Protein AF-A0A4U0RC60-F1 (afdb_monomer)

Sequence (178 aa):
MSVPVTVHPLEEYPSLPPAAPPVVTVDGPEFFRHLARVLPAAGKDNTLPVLTMVSLTLSGRSLRMATSDRYRLTVADVPAQPRETDTEAAEPTEAVLVPARVPAQVAQAPGHVHRPDRDRHPRRGTVPAGHLEHRGRRDHHRHLRRRAHQSGQPPAHPAARRRDRQPRRPGEGRSTPT

InterPro domains:
  IPR001001 DNA polymerase III, beta sliding clamp [PTHR30478] (7-101)
  IPR022637 DNA polymerase III, beta sliding clamp, central [PF02767] (28-104)
  IPR046938 DNA clamp superfamily [SSF55979] (24-89)

Secondary structure (DSSP, 8-state):
-PPP-PPPPGGGSPPPPPPPPP-EEE-HHHHHHHHHHHGGGS---TTSGGGGEEEEEEETTEEEEEEE-SS-EEEEEEEEEE-GGGTT--SPPPPEEEETHHHHHHHH-TT------TT-------------------------------------------------PPPP------

Organism: NCBI:txid2571141

Foldseek 3Di:
DDDDDDDDDPVPDDDDDDDDDDFKDFDLVQVLVLLVVALVAQDPDVVCQQQQWWWWKDAQQKTKTWHHDPPDIDIDIGGMDGDPVCNPCNDMDPIDIDRSVVVVVCSVPSPPPPDPPPDDDPPPPPPPPDDDDDDDDDDDDDDDDDDDDDDDDDDDDDDDDDDDDDDDDDDDDDDDDD

Structure (mmCIF, N/CA/C/O backbone):
data_AF-A0A4U0RC60-F1
#
_entry.id   AF-A0A4U0RC60-F1
#
loop_
_atom_site.group_PDB
_atom_site.id
_atom_site.type_symbol
_atom_site.label_atom_id
_atom_site.label_alt_id
_atom_site.label_comp_id
_atom_site.label_asym_id
_atom_site.label_entity_id
_atom_site.label_seq_id
_atom_site.pdbx_PDB_ins_code
_atom_site.Cartn_x
_atom_site.Cartn_y
_atom_site.Cartn_z
_atom_site.occupancy
_atom_site.B_iso_or_equiv
_atom_site.auth_seq_id
_atom_site.auth_comp_id
_atom_site.auth_asym_id
_atom_site.auth_atom_id
_atom_site.pdbx_PDB_model_num
ATOM 1 N N . MET A 1 1 ? -1.777 -30.379 -30.811 1.00 69.62 1 MET A N 1
ATOM 2 C CA . MET A 1 1 ? -0.328 -30.136 -30.641 1.00 69.62 1 MET A CA 1
ATOM 3 C C . MET A 1 1 ? -0.032 -30.142 -29.150 1.00 69.62 1 MET A C 1
ATOM 5 O O . MET A 1 1 ? -0.736 -29.453 -28.426 1.00 69.62 1 MET A O 1
ATOM 9 N N . SER A 1 2 ? 0.913 -30.961 -28.687 1.00 87.06 2 SER A N 1
ATOM 10 C CA . SER A 1 2 ? 1.387 -30.954 -27.294 1.00 87.06 2 SER A CA 1
ATOM 11 C C . SER A 1 2 ? 2.643 -30.084 -27.220 1.00 87.06 2 SER A C 1
ATOM 13 O O . SER A 1 2 ? 3.513 -30.216 -28.080 1.00 87.06 2 SER A O 1
ATOM 15 N N . VAL A 1 3 ? 2.710 -29.177 -26.244 1.00 90.25 3 VAL A N 1
ATOM 16 C CA . VAL A 1 3 ? 3.909 -28.382 -25.943 1.00 90.25 3 VAL A CA 1
ATOM 17 C C . VAL A 1 3 ? 4.546 -28.993 -24.693 1.00 90.25 3 VAL A C 1
ATOM 19 O O . VAL A 1 3 ? 3.861 -29.069 -23.669 1.00 90.25 3 VAL A O 1
ATOM 22 N N . PRO A 1 4 ? 5.808 -29.456 -24.743 1.00 86.75 4 PRO A N 1
ATOM 23 C CA . PRO A 1 4 ? 6.472 -29.978 -23.556 1.00 86.75 4 PRO A CA 1
ATOM 24 C C . PRO A 1 4 ? 6.756 -28.838 -22.569 1.00 86.75 4 PRO A C 1
ATOM 26 O O . PRO A 1 4 ? 7.225 -27.773 -22.968 1.00 86.75 4 PRO A O 1
ATOM 29 N N . VAL A 1 5 ? 6.484 -29.066 -21.281 1.00 90.81 5 VAL A N 1
ATOM 30 C CA . VAL A 1 5 ? 6.856 -28.158 -20.187 1.00 90.81 5 VAL A CA 1
ATOM 31 C C . VAL A 1 5 ? 7.884 -28.848 -19.295 1.00 90.81 5 VAL A C 1
ATOM 33 O O . VAL A 1 5 ? 7.747 -30.034 -18.991 1.00 90.81 5 VAL A O 1
ATOM 36 N N . THR A 1 6 ? 8.909 -28.112 -18.876 1.00 91.19 6 THR A N 1
ATOM 37 C CA . THR A 1 6 ? 9.895 -28.595 -17.905 1.00 91.19 6 THR A CA 1
ATOM 38 C C . THR A 1 6 ? 9.362 -28.363 -16.497 1.00 91.19 6 THR A C 1
ATOM 40 O O . THR A 1 6 ? 8.932 -27.257 -16.172 1.00 91.19 6 THR A O 1
ATOM 43 N N . VAL A 1 7 ? 9.387 -29.403 -15.666 1.00 91.94 7 VAL A N 1
ATOM 44 C CA . VAL A 1 7 ? 9.010 -29.321 -14.251 1.00 91.94 7 VAL A CA 1
ATOM 45 C C . VAL A 1 7 ? 10.257 -29.171 -13.386 1.00 91.94 7 VAL A C 1
ATOM 47 O O . VAL A 1 7 ? 11.286 -29.782 -13.670 1.00 91.94 7 VAL A O 1
ATOM 50 N N . HIS A 1 8 ? 10.155 -28.366 -12.332 1.00 91.19 8 HIS A N 1
ATOM 51 C CA . HIS A 1 8 ? 11.164 -28.282 -11.278 1.00 91.19 8 HIS A CA 1
ATOM 52 C C . HIS A 1 8 ? 10.741 -29.140 -10.075 1.00 91.19 8 HIS A C 1
ATOM 54 O O . HIS A 1 8 ? 9.533 -29.306 -9.862 1.00 91.19 8 HIS A O 1
ATOM 60 N N . PRO A 1 9 ? 11.693 -29.686 -9.295 1.00 92.81 9 PRO A N 1
ATOM 61 C CA . PRO A 1 9 ? 11.386 -30.420 -8.069 1.00 92.81 9 PRO A CA 1
ATOM 62 C C . PRO A 1 9 ? 10.593 -29.562 -7.076 1.00 92.81 9 PRO A C 1
ATOM 64 O O . PRO A 1 9 ? 10.895 -28.385 -6.872 1.00 92.81 9 PRO A O 1
ATOM 67 N N . LEU A 1 10 ? 9.570 -30.143 -6.441 1.00 90.19 10 LEU A N 1
ATOM 68 C CA . LEU A 1 10 ? 8.727 -29.429 -5.473 1.00 90.19 10 LEU A CA 1
ATOM 69 C C . LEU A 1 10 ? 9.529 -29.010 -4.236 1.00 90.19 10 LEU A C 1
ATOM 71 O O . LEU A 1 10 ? 9.235 -27.994 -3.614 1.00 90.19 10 LEU A O 1
ATOM 75 N N . GLU A 1 11 ? 10.553 -29.783 -3.896 1.00 91.31 11 GLU A N 1
ATOM 76 C CA . GLU A 1 11 ? 11.421 -29.585 -2.741 1.00 91.31 11 GLU A CA 1
ATOM 77 C C . GLU A 1 11 ? 12.289 -28.322 -2.872 1.00 91.31 11 GLU A C 1
ATOM 79 O O . GLU A 1 11 ? 12.754 -27.796 -1.863 1.00 91.31 11 GLU A O 1
ATOM 84 N N . GLU A 1 12 ? 12.478 -27.811 -4.096 1.00 91.50 12 GLU A N 1
ATOM 85 C CA . GLU A 1 12 ? 13.156 -26.535 -4.364 1.00 91.50 12 GLU A CA 1
ATOM 86 C C . GLU A 1 12 ? 12.238 -25.325 -4.132 1.00 91.50 12 GLU A C 1
ATOM 88 O O . GLU A 1 12 ? 12.715 -24.193 -4.014 1.00 91.50 12 GLU A O 1
ATOM 93 N N . TYR A 1 13 ? 10.919 -25.537 -4.051 1.00 89.88 13 TYR A N 1
ATOM 94 C CA . TYR A 1 13 ? 9.980 -24.455 -3.801 1.00 89.88 13 TYR A CA 1
ATOM 95 C C . TYR A 1 13 ? 9.996 -24.069 -2.313 1.00 89.88 13 TYR A C 1
ATOM 97 O O . TYR A 1 13 ? 9.717 -24.909 -1.451 1.00 89.88 13 TYR A O 1
ATOM 105 N N . PRO A 1 14 ? 10.279 -22.800 -1.969 1.00 91.69 14 PRO A N 1
ATOM 106 C CA . PRO A 1 14 ? 10.349 -22.386 -0.577 1.00 91.69 14 PRO A CA 1
ATOM 107 C C . PRO A 1 14 ? 8.979 -22.502 0.095 1.00 91.69 14 PRO A C 1
ATOM 109 O O . PRO A 1 14 ? 7.946 -22.119 -0.463 1.00 91.69 14 PRO A O 1
ATOM 112 N N . SER A 1 15 ? 8.963 -22.989 1.335 1.00 89.38 15 SER A N 1
ATOM 113 C CA . SER A 1 15 ? 7.748 -23.002 2.145 1.00 89.38 15 SER A CA 1
ATOM 114 C C . SER A 1 15 ? 7.256 -21.576 2.388 1.00 89.38 15 SER A C 1
ATOM 116 O O . SER A 1 15 ? 8.036 -20.711 2.795 1.00 89.38 15 SER A O 1
ATOM 118 N N . LEU A 1 16 ? 5.958 -21.340 2.194 1.00 88.81 16 LEU A N 1
ATOM 119 C CA . LEU A 1 16 ? 5.355 -20.047 2.500 1.00 88.81 16 LEU A CA 1
ATOM 120 C C . LEU A 1 16 ? 5.479 -19.758 4.011 1.00 88.81 16 LEU A C 1
ATOM 122 O O . LEU A 1 16 ? 5.150 -20.637 4.816 1.00 88.81 16 LEU A O 1
ATOM 126 N N . PRO A 1 17 ? 5.917 -18.552 4.417 1.00 90.06 17 PRO A N 1
ATOM 127 C CA . PRO A 1 17 ? 5.901 -18.169 5.821 1.00 90.06 17 PRO A CA 1
ATOM 128 C C . PRO A 1 17 ? 4.467 -18.181 6.379 1.00 90.06 17 PRO A C 1
ATOM 130 O O . PRO A 1 17 ? 3.504 -17.979 5.630 1.00 90.06 17 PRO A O 1
ATOM 133 N N . PRO A 1 18 ? 4.298 -18.407 7.694 1.00 88.88 18 PRO A N 1
ATOM 134 C CA . PRO A 1 18 ? 2.986 -18.332 8.323 1.00 88.88 18 PRO A CA 1
ATOM 135 C C . PRO A 1 18 ? 2.397 -16.924 8.184 1.00 88.88 18 PRO A C 1
ATOM 137 O O . PRO A 1 18 ? 3.121 -15.927 8.177 1.00 88.88 18 PRO A O 1
ATOM 140 N N . ALA A 1 19 ? 1.068 -16.843 8.098 1.00 85.25 19 ALA A N 1
ATOM 141 C CA . ALA A 1 19 ? 0.377 -15.562 8.037 1.00 85.25 19 ALA A CA 1
ATOM 142 C C . ALA A 1 19 ? 0.612 -14.759 9.326 1.00 85.25 19 ALA A C 1
ATOM 144 O O . ALA A 1 19 ? 0.447 -15.277 10.433 1.00 85.25 19 ALA A O 1
ATOM 145 N N . ALA A 1 20 ? 0.972 -13.485 9.172 1.00 84.88 20 ALA A N 1
ATOM 146 C CA . ALA A 1 20 ? 1.063 -12.561 10.292 1.00 84.88 20 ALA A CA 1
ATOM 147 C C . ALA A 1 20 ? -0.339 -12.271 10.870 1.00 84.88 20 ALA A C 1
ATOM 149 O O . ALA A 1 20 ? -1.326 -12.278 10.124 1.00 84.88 20 ALA A O 1
ATOM 150 N N . PRO A 1 21 ? -0.456 -12.004 12.183 1.00 83.94 21 PRO A N 1
ATOM 151 C CA . PRO A 1 21 ? -1.723 -11.589 12.769 1.00 83.94 21 PRO A CA 1
ATOM 152 C C . PRO A 1 21 ? -2.193 -10.254 12.160 1.00 83.94 21 PRO A C 1
ATOM 154 O O . PRO A 1 21 ? -1.366 -9.391 11.859 1.00 83.94 21 PRO A O 1
ATOM 157 N N . PRO A 1 22 ? -3.513 -10.050 11.992 1.00 84.62 22 PRO A N 1
ATOM 158 C CA . PRO A 1 22 ? -4.035 -8.792 11.475 1.00 84.62 22 PRO A CA 1
ATOM 159 C C . PRO A 1 22 ? -3.784 -7.661 12.478 1.00 84.62 22 PRO A C 1
ATOM 161 O O . PRO A 1 22 ? -4.158 -7.772 13.648 1.00 84.62 22 PRO A O 1
ATOM 164 N N . VAL A 1 23 ? -3.172 -6.581 11.989 1.00 86.38 23 VAL A N 1
ATOM 165 C CA . VAL A 1 23 ? -2.893 -5.352 12.754 1.00 86.38 23 VAL A CA 1
ATOM 166 C C . VAL A 1 23 ? -4.096 -4.406 12.722 1.00 86.38 23 VAL A C 1
ATOM 168 O O . VAL A 1 23 ? -4.466 -3.807 13.727 1.00 86.38 23 VAL A O 1
ATOM 171 N N . VAL A 1 24 ? -4.752 -4.304 11.563 1.00 89.56 24 VAL A N 1
ATOM 172 C CA . VAL A 1 24 ? -5.829 -3.344 11.319 1.00 89.56 24 VAL A CA 1
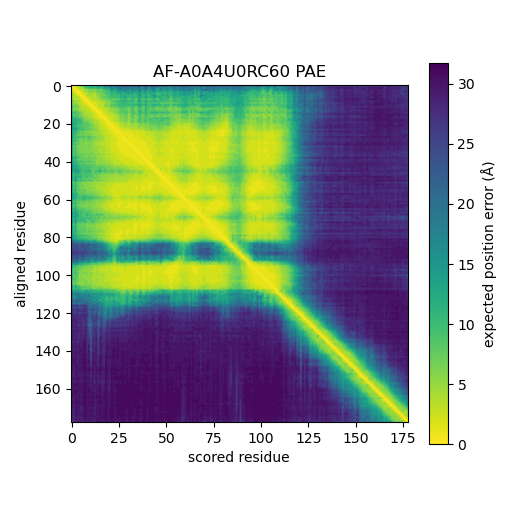ATOM 173 C C . VAL A 1 24 ? -6.891 -3.928 10.391 1.00 89.56 24 VAL A C 1
ATOM 175 O O . VAL A 1 24 ? -6.579 -4.694 9.480 1.00 89.56 24 VAL A O 1
ATOM 178 N N . THR A 1 25 ? -8.147 -3.549 10.620 1.00 91.62 25 THR A N 1
ATOM 179 C CA . THR A 1 25 ? -9.284 -3.839 9.738 1.00 91.62 25 THR A CA 1
ATOM 180 C C . THR A 1 25 ? -9.812 -2.537 9.140 1.00 91.62 25 THR A C 1
ATOM 182 O O . THR A 1 25 ? -9.970 -1.549 9.851 1.00 91.62 25 THR A O 1
ATOM 185 N N . VAL A 1 26 ? -10.089 -2.526 7.839 1.00 93.81 26 VAL A N 1
ATOM 186 C CA . VAL A 1 26 ? -10.636 -1.370 7.106 1.00 93.81 26 VAL A CA 1
ATOM 187 C C . VAL A 1 26 ? -11.818 -1.814 6.249 1.00 93.81 26 VAL A C 1
ATOM 189 O O . VAL A 1 26 ? -11.925 -2.996 5.911 1.00 93.81 26 VAL A O 1
ATOM 192 N N . ASP A 1 27 ? -12.692 -0.878 5.878 1.00 93.81 27 ASP A N 1
ATOM 193 C CA . ASP A 1 27 ? -13.709 -1.146 4.860 1.00 93.81 27 ASP A CA 1
ATOM 194 C C . ASP A 1 27 ? -13.038 -1.326 3.491 1.00 93.81 27 ASP A C 1
ATOM 196 O O . ASP A 1 27 ? -12.298 -0.459 3.024 1.00 93.81 27 ASP A O 1
ATOM 200 N N . GLY A 1 28 ? -13.267 -2.479 2.859 1.00 92.94 28 GLY A N 1
ATOM 201 C CA . GLY A 1 28 ? -12.620 -2.842 1.597 1.00 92.94 28 GLY A CA 1
ATOM 202 C C . GLY A 1 28 ? -12.938 -1.863 0.458 1.00 92.94 28 GLY A C 1
ATOM 203 O O . GLY A 1 28 ? -12.006 -1.297 -0.117 1.00 92.94 28 GLY A O 1
ATOM 204 N N . PRO A 1 29 ? -14.221 -1.643 0.110 1.00 92.81 29 PRO A N 1
ATOM 205 C CA . PRO A 1 29 ? -14.612 -0.697 -0.935 1.00 92.81 29 PRO A CA 1
ATOM 206 C C . PRO A 1 29 ? -14.057 0.717 -0.731 1.00 92.81 29 PRO A C 1
ATOM 208 O O . PRO A 1 29 ? -13.540 1.316 -1.678 1.00 92.81 29 PRO A O 1
ATOM 211 N N . GLU A 1 30 ? -14.123 1.250 0.489 1.00 94.44 30 GLU A N 1
ATOM 212 C CA . GLU A 1 30 ? -13.559 2.554 0.823 1.00 94.44 30 GLU A CA 1
ATOM 213 C C . GLU A 1 30 ? -12.038 2.560 0.654 1.00 94.44 30 GLU A C 1
ATOM 215 O O . GLU A 1 30 ? -11.508 3.404 -0.075 1.00 94.44 30 GLU A O 1
ATOM 220 N N . PHE A 1 31 ? -11.337 1.578 1.223 1.00 95.19 31 PHE A N 1
ATOM 221 C CA . PHE A 1 31 ? -9.890 1.434 1.083 1.00 95.19 31 PHE A CA 1
ATOM 222 C C . PHE A 1 31 ? -9.457 1.421 -0.385 1.00 95.19 31 PHE A C 1
ATOM 224 O O . PHE A 1 31 ? -8.618 2.228 -0.785 1.00 95.19 31 PHE A O 1
ATOM 231 N N . PHE A 1 32 ? -10.069 0.576 -1.219 1.00 95.06 32 PHE A N 1
ATOM 232 C CA . PHE A 1 32 ? -9.711 0.474 -2.634 1.00 95.06 32 PHE A CA 1
ATOM 233 C C . PHE A 1 32 ? -10.030 1.750 -3.420 1.00 95.06 32 PHE A C 1
ATOM 235 O O . PHE A 1 32 ? -9.252 2.139 -4.295 1.00 95.06 32 PHE A O 1
ATOM 242 N N . ARG A 1 33 ? -11.118 2.454 -3.086 1.00 95.25 33 ARG A N 1
ATOM 243 C CA . ARG A 1 33 ? -11.454 3.752 -3.690 1.00 95.25 33 ARG A CA 1
ATOM 244 C C . ARG A 1 33 ? -10.383 4.805 -3.405 1.00 95.25 33 ARG A C 1
ATOM 246 O O . ARG A 1 33 ? -10.014 5.555 -4.308 1.00 95.25 33 ARG A O 1
ATOM 253 N N . HIS A 1 34 ? -9.900 4.886 -2.167 1.00 97.25 34 HIS A N 1
ATOM 254 C CA . HIS A 1 34 ? -8.835 5.820 -1.797 1.00 97.25 34 HIS A CA 1
ATOM 255 C C . HIS A 1 34 ? -7.488 5.391 -2.386 1.00 97.25 34 HIS A C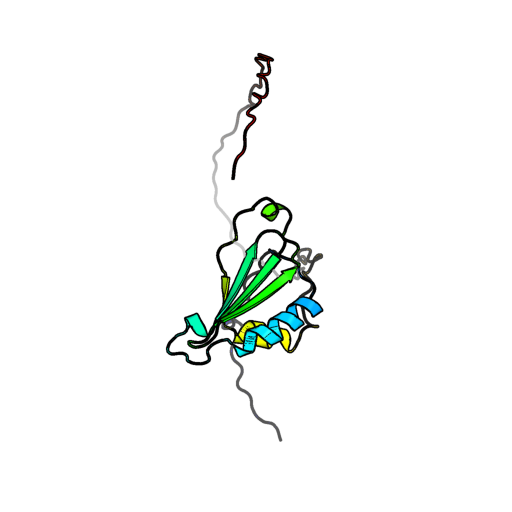 1
ATOM 257 O O . HIS A 1 34 ? -6.790 6.215 -2.977 1.00 97.25 34 HIS A O 1
ATOM 263 N N . LEU A 1 35 ? -7.170 4.098 -2.338 1.00 96.06 35 LEU A N 1
ATOM 264 C CA . LEU A 1 35 ? -5.954 3.536 -2.915 1.00 96.06 35 LEU A CA 1
ATOM 265 C C . LEU A 1 35 ? -5.839 3.832 -4.421 1.00 96.06 35 LEU A C 1
ATOM 267 O O . LEU A 1 35 ? -4.779 4.255 -4.879 1.00 96.06 35 LEU A O 1
ATOM 271 N N . ALA A 1 36 ? -6.929 3.707 -5.185 1.00 95.62 36 ALA A N 1
ATOM 272 C CA . ALA A 1 36 ? -6.954 4.020 -6.617 1.00 95.62 36 ALA A CA 1
ATOM 273 C C . ALA A 1 36 ? -6.619 5.491 -6.934 1.00 95.62 36 ALA A C 1
ATOM 275 O O . ALA A 1 36 ? -6.104 5.787 -8.011 1.00 95.62 36 ALA A O 1
ATOM 276 N N . ARG A 1 37 ? -6.887 6.415 -6.002 1.00 95.44 37 ARG A N 1
ATOM 277 C CA . ARG A 1 37 ? -6.542 7.842 -6.139 1.00 95.44 37 ARG A CA 1
ATOM 278 C C . ARG A 1 37 ? -5.089 8.127 -5.775 1.00 95.44 37 ARG A C 1
ATOM 280 O O . ARG A 1 37 ? -4.491 9.025 -6.355 1.00 95.44 37 ARG A O 1
ATOM 287 N N . VAL A 1 38 ? -4.542 7.374 -4.824 1.00 97.00 38 VAL A N 1
ATOM 288 C CA . VAL A 1 38 ? -3.178 7.546 -4.310 1.00 97.00 38 VAL A CA 1
ATOM 289 C C . VAL A 1 38 ? -2.151 6.939 -5.271 1.00 97.00 38 VAL A C 1
ATOM 291 O O . VAL A 1 38 ? -1.222 7.621 -5.691 1.00 97.00 38 VAL A O 1
ATOM 294 N N . LEU A 1 39 ? -2.356 5.692 -5.710 1.00 96.31 39 LEU A N 1
ATOM 295 C CA . LEU A 1 39 ? -1.390 4.928 -6.514 1.00 96.31 39 LEU A CA 1
ATOM 296 C C . LEU A 1 39 ? -0.793 5.655 -7.739 1.00 96.31 39 LEU A C 1
ATOM 298 O O . LEU A 1 39 ? 0.402 5.482 -7.977 1.00 96.31 39 LEU A O 1
ATOM 302 N N . PRO A 1 40 ? -1.536 6.468 -8.522 1.00 95.38 40 PRO A N 1
ATOM 303 C CA . PRO A 1 40 ? -0.972 7.163 -9.681 1.00 95.38 40 PRO A CA 1
ATOM 304 C C . PRO A 1 40 ? 0.159 8.147 -9.355 1.00 95.38 40 PRO A C 1
ATOM 306 O O . PRO A 1 40 ? 0.919 8.499 -10.259 1.00 95.38 40 PRO A O 1
ATOM 309 N N . ALA A 1 41 ? 0.258 8.619 -8.109 1.00 96.06 41 ALA A N 1
ATOM 310 C CA . ALA A 1 41 ? 1.320 9.515 -7.661 1.00 96.06 41 ALA A CA 1
ATOM 311 C C . ALA A 1 41 ? 2.582 8.779 -7.189 1.00 96.06 41 ALA A C 1
ATOM 313 O O . ALA A 1 41 ? 3.564 9.442 -6.886 1.00 96.06 41 ALA A O 1
ATOM 314 N N . ALA A 1 42 ? 2.594 7.443 -7.138 1.00 96.19 42 ALA A N 1
ATOM 315 C CA . ALA A 1 42 ? 3.822 6.700 -6.882 1.00 96.19 42 ALA A CA 1
ATOM 316 C C . ALA A 1 42 ? 4.799 6.851 -8.060 1.00 96.19 42 ALA A C 1
ATOM 318 O O . ALA A 1 42 ? 4.429 6.695 -9.231 1.00 96.19 42 ALA A O 1
ATOM 319 N N . GLY A 1 43 ? 6.063 7.129 -7.748 1.00 94.56 43 GLY A N 1
ATOM 320 C CA . GLY A 1 43 ? 7.146 7.158 -8.718 1.00 94.56 43 GLY A CA 1
ATOM 321 C C . GLY A 1 43 ? 7.303 5.820 -9.448 1.00 94.56 43 GLY A C 1
ATOM 322 O O . GLY A 1 43 ? 7.073 4.746 -8.896 1.00 94.56 43 GLY A O 1
ATOM 323 N N . LYS A 1 44 ? 7.715 5.889 -10.717 1.00 91.94 44 LYS A N 1
ATOM 324 C CA . LYS A 1 44 ? 8.005 4.716 -11.569 1.00 91.94 44 LYS A CA 1
ATOM 325 C C . LYS A 1 44 ? 9.496 4.551 -11.867 1.00 91.94 44 LYS A C 1
ATOM 327 O O . LYS A 1 44 ? 9.895 3.607 -12.541 1.00 91.94 44 LYS A O 1
ATOM 332 N N . ASP A 1 45 ? 10.294 5.511 -11.415 1.00 91.88 45 ASP A N 1
ATOM 333 C CA . ASP A 1 45 ? 11.732 5.551 -11.615 1.00 91.88 45 ASP A CA 1
ATOM 334 C C . ASP A 1 45 ? 12.429 4.716 -10.536 1.00 91.88 45 ASP A C 1
ATOM 336 O O . ASP A 1 45 ? 12.463 5.083 -9.360 1.00 91.88 45 ASP A O 1
ATOM 340 N N . ASN A 1 46 ? 13.003 3.589 -10.952 1.00 87.50 46 ASN A N 1
ATOM 341 C CA . ASN A 1 46 ? 13.702 2.673 -10.056 1.00 87.50 46 ASN A CA 1
ATOM 342 C C . ASN A 1 46 ? 15.060 3.213 -9.573 1.00 87.50 46 ASN A C 1
ATOM 344 O O . ASN A 1 46 ? 15.676 2.582 -8.717 1.00 87.50 46 ASN A O 1
ATOM 348 N N . THR A 1 47 ? 15.535 4.362 -10.072 1.00 94.19 47 THR A N 1
ATOM 349 C CA . THR A 1 47 ? 16.728 5.032 -9.523 1.00 94.19 47 THR A CA 1
ATOM 350 C C . THR A 1 47 ? 16.463 5.661 -8.154 1.00 94.19 47 THR A C 1
ATOM 352 O O . THR A 1 47 ? 17.401 5.877 -7.390 1.00 94.19 47 THR A O 1
ATOM 355 N N . LEU A 1 48 ? 15.188 5.882 -7.801 1.00 93.81 48 LEU A N 1
ATOM 356 C CA . LEU A 1 48 ? 14.748 6.346 -6.485 1.00 93.81 48 LEU A CA 1
ATOM 357 C C . LEU A 1 48 ? 13.729 5.359 -5.885 1.00 93.81 48 LEU A C 1
ATOM 359 O O . LEU A 1 48 ? 12.539 5.677 -5.810 1.00 93.81 48 LEU A O 1
ATOM 363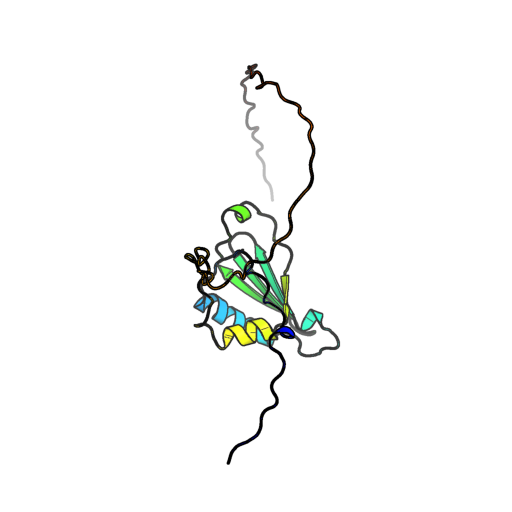 N N . PRO A 1 49 ? 14.166 4.170 -5.414 1.00 91.12 49 PRO A N 1
ATOM 364 C CA . PRO A 1 49 ? 13.264 3.092 -5.000 1.00 91.12 49 PRO A CA 1
ATOM 365 C C . PRO A 1 49 ? 12.248 3.497 -3.932 1.00 91.12 49 PRO A C 1
ATOM 367 O O . PRO A 1 49 ? 11.111 3.034 -3.964 1.00 91.12 49 PRO A O 1
ATOM 370 N N . VAL A 1 50 ? 12.618 4.404 -3.022 1.00 94.06 50 VAL A N 1
ATOM 371 C CA . VAL A 1 50 ? 11.711 4.900 -1.975 1.00 94.06 50 VAL A CA 1
ATOM 372 C C . VAL A 1 50 ? 10.460 5.573 -2.551 1.00 94.06 50 VAL A C 1
ATOM 374 O O . VAL A 1 50 ? 9.378 5.425 -1.992 1.00 94.06 50 VAL A O 1
ATOM 377 N N . LEU A 1 51 ? 10.570 6.239 -3.707 1.00 95.25 51 LEU A N 1
ATOM 378 C CA . LEU A 1 51 ? 9.442 6.905 -4.367 1.00 95.25 51 LEU A CA 1
ATOM 379 C C . LEU A 1 51 ? 8.517 5.920 -5.092 1.00 95.25 51 LEU A C 1
ATOM 381 O O . LEU A 1 51 ? 7.412 6.285 -5.473 1.00 95.25 51 LEU A O 1
ATOM 385 N N . THR A 1 52 ? 8.936 4.665 -5.264 1.00 96.50 52 THR A N 1
ATOM 386 C CA . THR A 1 52 ? 8.103 3.597 -5.847 1.00 96.50 52 THR A CA 1
ATOM 387 C C . THR A 1 52 ? 7.223 2.892 -4.806 1.00 96.50 52 THR A C 1
ATOM 389 O O . THR A 1 52 ? 6.490 1.949 -5.126 1.00 96.50 52 THR A O 1
ATOM 392 N N . MET A 1 53 ? 7.289 3.338 -3.548 1.00 97.12 53 MET A N 1
ATOM 393 C CA . MET A 1 53 ? 6.566 2.765 -2.416 1.00 97.12 53 MET A CA 1
ATOM 394 C C . MET A 1 53 ? 5.284 3.551 -2.106 1.00 97.12 53 MET A C 1
ATOM 396 O O . MET A 1 53 ? 5.182 4.753 -2.346 1.00 97.12 53 MET A O 1
ATOM 400 N N . VAL A 1 54 ? 4.316 2.860 -1.512 1.00 97.44 54 VAL A N 1
ATOM 401 C CA . VAL A 1 54 ? 3.184 3.432 -0.781 1.00 97.44 54 VAL A CA 1
ATOM 402 C C . VAL A 1 54 ? 3.540 3.387 0.700 1.00 97.44 54 VAL A C 1
ATOM 404 O O . VAL A 1 54 ? 3.862 2.321 1.225 1.00 97.44 54 VAL A O 1
ATOM 407 N N . SER A 1 55 ? 3.478 4.534 1.363 1.00 96.75 55 SER A N 1
ATOM 408 C CA . SER A 1 55 ? 3.585 4.635 2.814 1.00 96.75 55 SER A CA 1
ATOM 409 C C . SER A 1 55 ? 2.226 4.377 3.451 1.00 96.75 55 SER A C 1
ATOM 411 O O . SER A 1 55 ? 1.242 5.022 3.082 1.00 96.75 55 SER A O 1
ATOM 413 N N . LEU A 1 56 ? 2.179 3.431 4.385 1.00 95.75 56 LEU A N 1
ATOM 414 C CA . LEU A 1 56 ? 1.021 3.105 5.206 1.00 95.75 56 LEU A CA 1
ATOM 415 C C . LEU A 1 56 ? 1.329 3.468 6.658 1.00 95.75 56 LEU A C 1
ATOM 417 O O . LEU A 1 56 ? 2.259 2.925 7.253 1.00 95.75 56 LEU A O 1
ATOM 421 N N . THR A 1 57 ? 0.539 4.365 7.237 1.00 94.25 57 THR A N 1
ATOM 422 C CA . THR A 1 57 ? 0.708 4.819 8.622 1.00 94.25 57 THR A CA 1
ATOM 423 C C . THR A 1 57 ? -0.607 4.672 9.365 1.00 94.25 57 THR A C 1
ATOM 425 O O . THR A 1 57 ? -1.624 5.221 8.944 1.00 94.25 57 THR A O 1
ATOM 428 N N . LEU A 1 58 ? -0.595 3.934 10.472 1.00 91.69 58 LEU A N 1
ATOM 429 C CA . LEU A 1 58 ? -1.744 3.812 11.362 1.00 91.69 58 LEU A CA 1
ATOM 430 C C . LEU A 1 58 ? -1.648 4.879 12.458 1.00 91.69 58 LEU A C 1
ATOM 432 O O . LEU A 1 58 ? -0.599 5.065 13.073 1.00 91.69 58 LEU A O 1
ATOM 436 N N . SER A 1 59 ? -2.732 5.609 12.692 1.00 89.44 59 SER A N 1
ATOM 437 C CA . SER A 1 59 ? -2.820 6.614 13.756 1.00 89.44 59 SER A CA 1
ATOM 438 C C . SER A 1 59 ? -4.188 6.521 14.416 1.00 89.44 59 SER A C 1
ATOM 440 O O . SER A 1 59 ? -5.192 6.975 13.858 1.00 89.44 59 SER A O 1
ATOM 442 N N . GLY A 1 60 ? -4.244 5.880 15.586 1.00 88.12 60 GLY A N 1
ATOM 443 C CA . GLY A 1 60 ? -5.504 5.556 16.251 1.00 88.12 60 GLY A CA 1
ATOM 444 C C . GLY A 1 60 ? -6.455 4.822 15.302 1.00 88.12 60 GLY A C 1
ATOM 445 O O . GLY A 1 60 ? -6.158 3.731 14.837 1.00 88.12 60 GLY A O 1
ATOM 446 N N . ARG A 1 61 ? -7.595 5.440 14.967 1.00 90.75 61 ARG A N 1
ATOM 447 C CA . ARG A 1 61 ? -8.643 4.864 14.097 1.00 90.75 61 ARG A CA 1
ATOM 448 C C . ARG A 1 61 ? -8.572 5.302 12.629 1.00 90.75 61 ARG A C 1
ATOM 450 O O . ARG A 1 61 ? -9.577 5.234 11.923 1.00 90.75 61 ARG A O 1
ATOM 457 N N . SER A 1 62 ? -7.419 5.781 12.169 1.00 92.75 62 SER A N 1
ATOM 458 C CA . SER A 1 62 ? -7.209 6.195 10.778 1.00 92.75 62 SER A CA 1
ATOM 459 C C . SER A 1 62 ? -6.001 5.490 10.179 1.00 92.75 62 SER A C 1
ATOM 461 O O . SER A 1 62 ? -4.925 5.483 10.779 1.00 92.75 62 SER A O 1
ATOM 463 N N . LEU A 1 63 ? -6.170 4.926 8.985 1.00 95.12 63 LEU A N 1
ATOM 464 C CA . LEU A 1 63 ? -5.076 4.447 8.151 1.00 95.12 63 LEU A CA 1
ATOM 465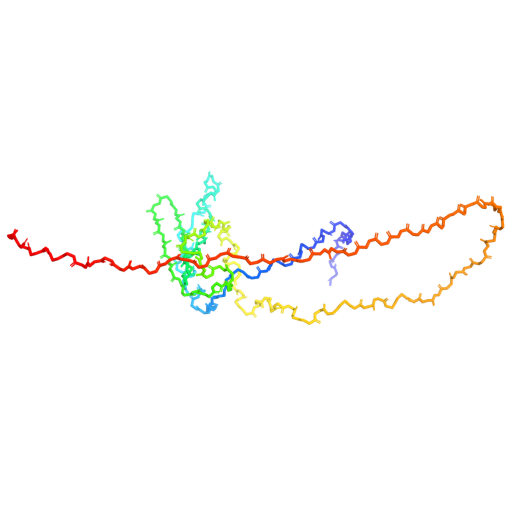 C C . LEU A 1 63 ? -4.784 5.493 7.077 1.00 95.12 63 LEU A C 1
ATOM 467 O O . LEU A 1 63 ? -5.611 5.754 6.202 1.00 95.12 63 LEU A O 1
ATOM 471 N N . ARG A 1 64 ? -3.581 6.056 7.123 1.00 96.31 64 ARG A N 1
ATOM 472 C CA . ARG A 1 64 ? -3.069 6.983 6.122 1.00 96.31 64 ARG A CA 1
ATOM 473 C C . ARG A 1 64 ? -2.289 6.239 5.055 1.00 96.31 64 ARG A C 1
ATOM 475 O O . ARG A 1 64 ? -1.397 5.452 5.359 1.00 96.31 64 ARG A O 1
ATOM 482 N N . MET A 1 65 ? -2.588 6.554 3.805 1.00 97.81 65 MET A N 1
ATOM 483 C CA . MET A 1 65 ? -1.833 6.158 2.627 1.00 97.81 65 MET A CA 1
ATOM 484 C C . MET A 1 65 ? -1.188 7.398 2.026 1.00 97.81 65 MET A C 1
ATOM 486 O O . MET A 1 65 ? -1.879 8.379 1.751 1.00 97.81 65 MET A O 1
ATOM 490 N N . ALA A 1 66 ? 0.115 7.351 1.788 1.00 97.19 66 ALA A N 1
ATOM 491 C CA . ALA A 1 66 ? 0.825 8.418 1.104 1.00 97.19 66 ALA A CA 1
ATOM 492 C C . ALA A 1 66 ? 1.726 7.859 0.005 1.00 97.19 66 ALA A C 1
ATOM 494 O O . ALA A 1 66 ? 2.416 6.858 0.185 1.00 97.19 66 ALA A O 1
ATOM 495 N N . THR A 1 67 ? 1.738 8.538 -1.132 1.00 97.62 67 THR A N 1
ATOM 496 C CA . THR A 1 67 ? 2.663 8.277 -2.237 1.00 97.62 67 THR A CA 1
ATOM 497 C C . THR A 1 67 ? 3.162 9.591 -2.777 1.00 97.62 67 THR A C 1
ATOM 499 O O . THR A 1 67 ? 2.392 10.551 -2.888 1.00 97.62 67 THR A O 1
ATOM 502 N N . SER A 1 68 ? 4.412 9.611 -3.200 1.00 95.69 68 SER A N 1
ATOM 503 C CA . SER A 1 68 ? 4.962 10.746 -3.911 1.00 95.69 68 SER A CA 1
ATOM 504 C C . SER A 1 68 ? 5.765 10.292 -5.109 1.00 95.69 68 SER A C 1
ATOM 506 O O . SER A 1 68 ? 6.376 9.223 -5.126 1.00 95.69 68 SER A O 1
ATOM 508 N N . ASP A 1 69 ? 5.813 11.177 -6.083 1.00 92.31 69 ASP A N 1
ATOM 509 C CA . ASP A 1 69 ? 6.881 11.218 -7.054 1.00 92.31 69 ASP A CA 1
ATOM 510 C C . ASP A 1 69 ? 7.779 12.410 -6.669 1.00 92.31 69 ASP A C 1
ATOM 512 O O . ASP A 1 69 ? 7.791 12.851 -5.518 1.00 92.31 69 ASP A O 1
ATOM 516 N N . ARG A 1 70 ? 8.594 12.928 -7.582 1.00 91.62 70 ARG A N 1
ATOM 517 C CA . ARG A 1 70 ? 9.456 14.086 -7.281 1.00 91.62 70 ARG A CA 1
ATOM 518 C C . ARG A 1 70 ? 8.713 15.424 -7.348 1.00 91.62 70 ARG A C 1
ATOM 520 O O . ARG A 1 70 ? 9.296 16.453 -7.026 1.00 91.62 70 ARG A O 1
ATOM 527 N N . TYR A 1 71 ? 7.468 15.418 -7.809 1.00 93.62 71 TYR A N 1
ATOM 528 C CA . TYR A 1 71 ? 6.729 16.601 -8.245 1.00 93.62 71 TYR A CA 1
ATOM 529 C C . TYR A 1 71 ? 5.420 16.793 -7.485 1.00 93.62 71 TYR A C 1
ATOM 531 O O . TYR A 1 71 ? 4.938 17.917 -7.361 1.00 93.62 71 TYR A O 1
ATOM 539 N N . ARG A 1 72 ? 4.835 15.713 -6.969 1.00 93.81 72 ARG A N 1
ATOM 540 C CA . ARG A 1 72 ? 3.588 15.734 -6.212 1.00 93.81 72 ARG A CA 1
ATOM 541 C C . ARG A 1 72 ? 3.591 14.695 -5.101 1.00 93.81 72 ARG A C 1
ATOM 543 O O . ARG A 1 72 ? 4.178 13.621 -5.209 1.00 93.81 72 ARG A O 1
ATOM 550 N N . LEU A 1 73 ? 2.848 15.024 -4.053 1.00 95.75 73 LEU A N 1
ATOM 551 C CA . LEU A 1 73 ? 2.510 14.151 -2.940 1.00 95.75 73 LEU A CA 1
ATOM 552 C C . LEU A 1 73 ? 0.993 13.973 -2.937 1.00 95.75 73 LEU A C 1
ATOM 554 O O . LEU A 1 73 ? 0.252 14.952 -2.996 1.00 95.75 73 LEU A O 1
ATOM 558 N N . THR A 1 74 ? 0.531 12.730 -2.871 1.00 98.25 74 THR A N 1
ATOM 559 C CA . THR A 1 74 ? -0.885 12.406 -2.679 1.00 98.25 74 THR A CA 1
ATOM 560 C C . THR A 1 74 ? -1.045 11.655 -1.372 1.00 98.25 74 THR A C 1
ATOM 562 O O . THR A 1 74 ? -0.319 10.696 -1.112 1.00 98.25 74 THR A O 1
ATOM 565 N N . VAL A 1 75 ? -2.001 12.101 -0.562 1.00 97.69 75 VAL A N 1
ATOM 566 C CA . VAL A 1 75 ? -2.321 11.518 0.739 1.00 97.69 75 VAL A CA 1
ATOM 567 C C . VAL A 1 75 ? -3.814 11.227 0.785 1.00 97.69 75 VAL A C 1
ATOM 569 O O . VAL A 1 75 ? -4.623 12.039 0.333 1.00 97.69 75 VAL A O 1
ATOM 572 N N . ALA A 1 76 ? -4.178 10.072 1.325 1.00 97.44 76 ALA A N 1
ATOM 573 C CA . ALA A 1 76 ? -5.553 9.736 1.647 1.00 97.44 76 ALA A CA 1
ATOM 574 C C . ALA A 1 76 ? -5.619 9.056 3.012 1.00 97.44 76 ALA A C 1
ATOM 576 O O . ALA A 1 76 ? -4.779 8.221 3.335 1.00 97.44 76 ALA A O 1
ATOM 577 N N . ASP A 1 77 ? -6.647 9.390 3.776 1.00 96.75 77 ASP A N 1
ATOM 578 C CA . ASP A 1 77 ? -6.963 8.762 5.052 1.00 96.75 77 ASP A CA 1
ATOM 579 C C . ASP A 1 77 ? -8.228 7.912 4.887 1.00 96.75 77 ASP A C 1
ATOM 581 O O . ASP A 1 77 ? -9.155 8.314 4.177 1.00 96.75 77 ASP A O 1
ATOM 585 N N . VAL A 1 78 ? -8.259 6.739 5.523 1.00 96.69 78 VAL A N 1
ATOM 586 C CA . VAL A 1 78 ? -9.451 5.883 5.605 1.00 96.69 78 VAL A CA 1
ATOM 587 C C . VAL A 1 78 ? -9.724 5.461 7.048 1.00 96.69 78 VAL A C 1
ATOM 589 O O . VAL A 1 78 ? -8.773 5.218 7.801 1.00 96.69 78 VAL A O 1
ATOM 592 N N . PRO A 1 79 ? -11.002 5.334 7.450 1.00 95.12 79 PRO A N 1
ATOM 593 C CA . PRO A 1 79 ? -11.354 4.790 8.751 1.00 95.12 79 PRO A CA 1
ATOM 594 C C . PRO A 1 79 ? -10.784 3.383 8.938 1.00 95.12 79 PRO A C 1
ATOM 596 O O . PRO A 1 79 ? -10.843 2.533 8.047 1.00 95.12 79 PRO A O 1
ATOM 599 N N . ALA A 1 80 ? -10.247 3.140 10.125 1.00 93.19 80 ALA A N 1
ATOM 600 C CA . ALA A 1 80 ? -9.561 1.913 10.470 1.00 93.19 80 ALA A CA 1
ATOM 601 C C . ALA A 1 80 ? -9.938 1.444 11.878 1.00 93.19 80 ALA A C 1
ATOM 603 O O . ALA A 1 80 ? -10.168 2.239 12.790 1.00 93.19 80 ALA A O 1
ATOM 604 N N . GLN A 1 81 ? -9.988 0.129 12.056 1.00 91.06 81 GLN A N 1
ATOM 605 C CA . GLN A 1 81 ? -10.223 -0.555 13.322 1.00 91.06 81 GLN A CA 1
ATOM 606 C C . GLN A 1 81 ? -8.945 -1.323 13.690 1.00 91.06 81 GLN A C 1
ATOM 608 O O . GLN A 1 81 ? -8.735 -2.431 13.181 1.00 91.06 81 GLN A O 1
ATOM 613 N N . PRO A 1 82 ? -8.052 -0.733 14.506 1.00 86.75 82 PRO A N 1
ATOM 614 C CA . PRO A 1 82 ? -6.881 -1.428 15.030 1.00 86.75 82 PRO A CA 1
ATOM 615 C C . PRO A 1 82 ? -7.283 -2.628 15.880 1.00 86.75 82 PRO A C 1
ATOM 617 O O . PRO A 1 82 ? -8.382 -2.676 16.439 1.00 86.75 82 PRO A O 1
ATOM 620 N N . ARG A 1 83 ? -6.371 -3.587 16.024 1.00 81.69 83 ARG A N 1
ATOM 621 C CA . ARG A 1 83 ? -6.514 -4.656 17.012 1.00 81.69 83 ARG A CA 1
ATOM 622 C C . ARG A 1 83 ? -6.547 -4.055 18.426 1.00 81.69 83 ARG A C 1
ATOM 624 O O . ARG A 1 83 ? -5.846 -3.091 18.695 1.00 81.69 83 ARG A O 1
ATOM 631 N N . GLU A 1 84 ? -7.330 -4.642 19.335 1.00 66.25 84 GLU A N 1
ATOM 632 C CA . GLU A 1 84 ? -7.616 -4.093 20.679 1.00 66.25 84 GLU A CA 1
ATOM 633 C C . GLU A 1 84 ? -6.369 -3.693 21.494 1.00 66.25 84 GLU A C 1
ATOM 635 O O . GLU A 1 84 ? -6.421 -2.743 22.273 1.00 66.25 84 GLU A O 1
ATOM 640 N N . THR A 1 85 ? -5.234 -4.361 21.271 1.00 62.78 85 THR A N 1
ATOM 641 C CA . THR A 1 85 ? -3.942 -4.068 21.914 1.00 62.78 85 THR A CA 1
ATOM 642 C C . THR A 1 85 ? -3.245 -2.804 21.397 1.00 62.78 85 THR A C 1
ATOM 644 O O . THR A 1 85 ? -2.372 -2.291 22.085 1.00 62.78 85 THR A O 1
ATOM 647 N N . ASP A 1 86 ? -3.640 -2.287 20.232 1.00 60.72 86 ASP A N 1
ATOM 648 C CA . ASP A 1 86 ? -3.067 -1.092 19.591 1.00 60.72 86 ASP A CA 1
ATOM 649 C C . ASP A 1 86 ? -3.944 0.157 19.779 1.00 60.72 86 ASP A C 1
ATOM 651 O O . ASP A 1 86 ? -3.576 1.256 19.370 1.00 60.72 86 ASP A O 1
ATOM 655 N N . THR A 1 87 ? -5.114 0.024 20.413 1.00 56.34 87 THR A N 1
ATOM 656 C CA . THR A 1 87 ? -6.063 1.140 20.589 1.00 56.34 87 THR A CA 1
ATOM 657 C C . THR A 1 87 ? -5.555 2.230 21.538 1.00 56.34 87 THR A C 1
ATOM 659 O O . THR A 1 87 ? -6.049 3.355 21.491 1.00 56.34 87 THR A O 1
ATOM 662 N N . GLU A 1 88 ? -4.593 1.899 22.402 1.00 53.66 88 GLU A N 1
ATOM 663 C CA . GLU A 1 88 ? -4.013 2.809 23.400 1.00 53.66 88 GLU A CA 1
ATOM 664 C C . GLU A 1 88 ? -2.745 3.519 22.890 1.00 53.66 88 GLU A C 1
ATOM 666 O O . GLU A 1 88 ? -2.264 4.465 23.514 1.00 53.66 88 GLU A O 1
ATOM 671 N N . ALA A 1 89 ? -2.234 3.128 21.714 1.00 54.41 89 ALA A N 1
ATOM 672 C CA . ALA A 1 89 ? -1.156 3.835 21.036 1.00 54.41 89 ALA A CA 1
ATOM 673 C C . ALA A 1 89 ? -1.710 5.121 20.395 1.00 54.41 89 ALA A C 1
ATOM 675 O O . ALA A 1 89 ? -2.096 5.163 19.228 1.00 54.41 89 ALA A O 1
ATOM 676 N N . ALA A 1 90 ? -1.776 6.192 21.189 1.00 53.38 90 ALA A N 1
ATOM 677 C CA . ALA A 1 90 ? -2.000 7.550 20.688 1.00 53.38 90 ALA A CA 1
ATOM 678 C C . ALA A 1 90 ? -0.842 8.034 19.790 1.00 53.38 90 ALA A C 1
ATOM 680 O O . ALA A 1 90 ? -1.012 8.979 19.020 1.00 53.38 90 ALA A O 1
ATOM 681 N N . GLU A 1 91 ? 0.311 7.366 19.872 1.00 59.41 91 GLU A N 1
ATOM 682 C CA . GLU A 1 91 ? 1.464 7.618 19.020 1.00 59.41 91 GLU A CA 1
ATOM 683 C C . GLU A 1 91 ? 1.296 6.929 17.654 1.00 59.41 91 GLU A C 1
ATOM 685 O O . GLU A 1 91 ? 0.927 5.750 17.597 1.00 59.41 91 GLU A O 1
ATOM 690 N N . PRO A 1 92 ? 1.555 7.639 16.540 1.00 60.88 92 PRO A N 1
ATOM 691 C CA . PRO A 1 92 ? 1.478 7.059 15.207 1.00 60.88 92 PRO A CA 1
ATOM 692 C C . PRO A 1 92 ? 2.454 5.886 15.087 1.00 60.88 92 PRO A C 1
ATOM 694 O O . PRO A 1 92 ? 3.632 6.003 15.427 1.00 60.88 92 PRO A O 1
ATOM 697 N N . THR A 1 93 ? 1.972 4.753 14.574 1.00 71.25 93 THR A N 1
ATOM 698 C CA . THR A 1 93 ? 2.845 3.620 14.253 1.00 71.25 93 THR A CA 1
ATOM 699 C C . THR A 1 93 ? 3.858 4.043 13.189 1.00 71.25 93 THR A C 1
ATOM 701 O O . THR A 1 93 ? 3.528 4.828 12.295 1.00 71.25 93 THR A O 1
ATOM 704 N N . GLU A 1 94 ? 5.080 3.507 13.260 1.00 80.75 94 GLU A N 1
ATOM 705 C CA . GLU A 1 94 ? 6.090 3.712 12.221 1.00 80.75 94 GLU A CA 1
ATOM 706 C C . GLU A 1 94 ? 5.523 3.407 10.827 1.00 80.75 94 GLU A C 1
ATOM 708 O O . GLU A 1 94 ? 4.766 2.453 10.624 1.00 80.75 94 GLU A O 1
ATOM 713 N N . ALA A 1 95 ? 5.873 4.251 9.856 1.00 88.44 95 ALA A N 1
ATOM 714 C CA . ALA A 1 95 ? 5.385 4.116 8.495 1.00 88.44 95 ALA A CA 1
ATOM 715 C C . ALA A 1 95 ? 5.908 2.827 7.850 1.00 88.44 95 ALA A C 1
ATOM 717 O O . ALA A 1 95 ? 7.116 2.618 7.726 1.00 88.44 95 ALA A O 1
ATOM 718 N N . VAL A 1 96 ? 4.989 1.991 7.371 1.00 93.81 96 VAL A N 1
ATOM 719 C CA . VAL A 1 96 ? 5.322 0.790 6.609 1.00 93.81 96 VAL A CA 1
ATOM 720 C C . VAL A 1 96 ? 5.351 1.144 5.130 1.00 93.81 96 VAL A C 1
ATOM 722 O O . VAL A 1 96 ? 4.361 1.612 4.568 1.00 93.81 96 VAL A O 1
ATOM 725 N N . LEU A 1 97 ? 6.487 0.895 4.484 1.00 95.81 97 LEU A N 1
ATOM 726 C CA . LEU A 1 97 ? 6.648 1.100 3.049 1.00 95.81 97 LEU A CA 1
ATOM 727 C C . LEU A 1 97 ? 6.357 -0.196 2.299 1.00 95.81 97 LEU A C 1
ATOM 729 O O . LEU A 1 97 ? 7.011 -1.218 2.513 1.00 95.81 97 LEU A O 1
ATOM 733 N N . VAL A 1 98 ? 5.410 -0.137 1.369 1.00 96.00 98 VAL A N 1
ATOM 734 C CA . VAL A 1 98 ? 5.025 -1.272 0.527 1.00 96.00 98 VAL A CA 1
ATOM 735 C C . VAL A 1 98 ? 5.258 -0.908 -0.938 1.00 96.00 98 VAL A C 1
ATOM 737 O O . VAL A 1 98 ? 4.794 0.148 -1.363 1.00 96.00 98 VAL A O 1
ATOM 740 N N . PRO A 1 99 ? 5.921 -1.745 -1.758 1.00 96.75 99 PRO A N 1
ATOM 741 C CA . PRO A 1 99 ? 6.093 -1.450 -3.180 1.00 96.75 99 PRO A CA 1
ATOM 742 C C . PRO A 1 99 ? 4.740 -1.252 -3.854 1.00 96.75 99 PRO A C 1
ATOM 744 O O . PRO A 1 99 ? 3.916 -2.158 -3.783 1.00 96.75 99 PRO A O 1
ATOM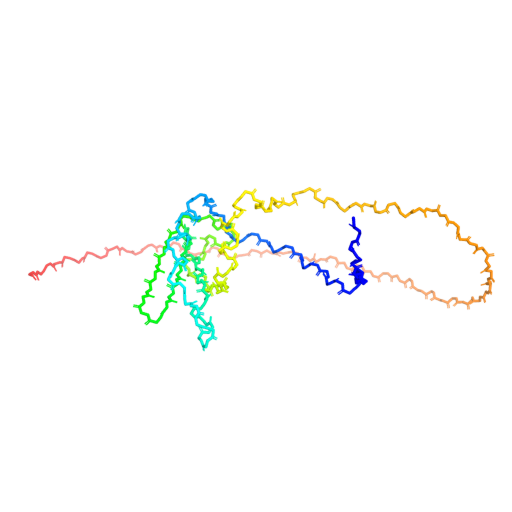 747 N N . ALA A 1 100 ? 4.515 -0.129 -4.544 1.00 96.69 100 ALA A N 1
ATOM 748 C CA . ALA A 1 100 ? 3.195 0.262 -5.058 1.00 96.69 100 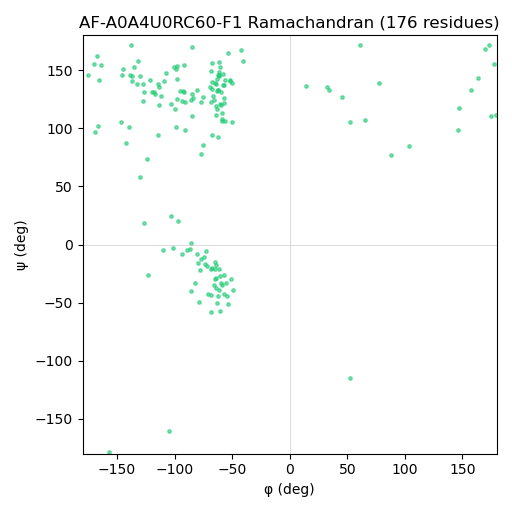ALA A CA 1
ATOM 749 C C . ALA A 1 100 ? 2.551 -0.780 -5.987 1.00 96.69 100 ALA A C 1
ATOM 751 O O . ALA A 1 100 ? 1.328 -0.902 -6.047 1.00 96.69 100 ALA A O 1
ATOM 752 N N . ARG A 1 101 ? 3.372 -1.599 -6.656 1.00 94.69 101 ARG A N 1
ATOM 753 C CA . ARG A 1 101 ? 2.911 -2.736 -7.465 1.00 94.69 101 ARG A CA 1
ATOM 754 C C . ARG A 1 101 ? 2.095 -3.762 -6.670 1.00 94.69 101 ARG A C 1
ATOM 756 O O . ARG A 1 101 ? 1.158 -4.323 -7.219 1.00 94.69 101 ARG A O 1
ATOM 763 N N . VAL A 1 102 ? 2.419 -3.989 -5.396 1.00 94.75 102 VAL A N 1
ATOM 764 C CA . VAL A 1 102 ? 1.753 -4.986 -4.545 1.00 94.75 102 VAL A CA 1
ATOM 765 C C . VAL A 1 102 ? 0.305 -4.581 -4.245 1.00 94.75 102 VAL A C 1
ATOM 767 O O . VAL A 1 102 ? -0.598 -5.319 -4.635 1.00 94.75 102 VAL A O 1
ATOM 770 N N . PRO A 1 103 ? 0.015 -3.412 -3.638 1.00 93.50 103 PRO A N 1
ATOM 771 C CA . PRO A 1 103 ? -1.362 -2.987 -3.427 1.00 93.50 103 PRO A CA 1
ATOM 772 C C . PRO A 1 103 ? -2.102 -2.746 -4.752 1.00 93.50 103 PRO A C 1
ATOM 774 O O . PRO A 1 103 ? -3.304 -2.988 -4.812 1.00 93.50 103 PRO A O 1
ATOM 777 N N . ALA A 1 104 ? -1.413 -2.365 -5.837 1.00 93.94 104 ALA A N 1
ATOM 778 C CA . ALA A 1 104 ? -2.025 -2.291 -7.165 1.00 93.94 104 ALA A CA 1
ATOM 779 C C . ALA A 1 104 ? -2.496 -3.661 -7.687 1.00 93.94 104 ALA A C 1
ATOM 781 O O . ALA A 1 104 ? -3.553 -3.740 -8.309 1.00 93.94 104 ALA A O 1
ATOM 782 N N . GLN A 1 105 ? -1.752 -4.741 -7.427 1.00 93.19 105 GLN A N 1
ATOM 783 C CA . GLN A 1 105 ? -2.178 -6.108 -7.750 1.00 93.19 105 GLN A CA 1
ATOM 784 C C . GLN A 1 105 ? -3.364 -6.543 -6.885 1.00 93.19 105 GLN A C 1
ATOM 786 O O . GLN A 1 105 ? -4.331 -7.093 -7.403 1.00 93.19 105 GLN A O 1
ATOM 791 N N . VAL A 1 106 ? -3.335 -6.244 -5.583 1.00 91.06 106 VAL A N 1
ATOM 792 C CA . VAL A 1 106 ? -4.449 -6.558 -4.670 1.00 91.06 106 VAL A CA 1
ATOM 793 C C . VAL A 1 106 ? -5.730 -5.825 -5.088 1.00 91.06 106 VAL A C 1
ATOM 795 O O . VAL A 1 106 ? -6.808 -6.414 -5.074 1.00 91.06 106 VAL A O 1
ATOM 798 N N . ALA A 1 107 ? -5.617 -4.573 -5.539 1.00 89.38 107 ALA A N 1
ATOM 799 C CA . ALA A 1 107 ? -6.746 -3.780 -6.024 1.00 89.38 107 ALA A CA 1
ATOM 800 C C . ALA A 1 107 ? -7.399 -4.336 -7.303 1.00 89.38 107 ALA A C 1
ATOM 802 O O . ALA A 1 107 ? -8.557 -4.024 -7.569 1.00 89.38 107 ALA A O 1
ATOM 803 N N . GLN A 1 108 ? -6.697 -5.167 -8.084 1.00 86.75 108 GLN A N 1
ATOM 804 C CA . GLN A 1 108 ? -7.272 -5.838 -9.260 1.00 86.75 108 GLN A CA 1
ATOM 805 C C . GLN A 1 108 ? -8.147 -7.042 -8.883 1.00 86.75 108 GLN A C 1
ATOM 807 O O . GLN A 1 108 ? -9.018 -7.427 -9.659 1.00 86.75 108 GLN A O 1
ATOM 812 N N . ALA A 1 109 ? -7.948 -7.625 -7.695 1.00 83.38 109 ALA A N 1
ATOM 813 C CA . ALA A 1 109 ? -8.681 -8.796 -7.215 1.00 83.38 109 ALA A CA 1
ATOM 814 C C . ALA A 1 109 ? -9.241 -8.603 -5.785 1.00 83.38 109 ALA A C 1
ATOM 816 O O . ALA A 1 109 ? -8.968 -9.414 -4.895 1.00 83.38 109 ALA A O 1
ATOM 817 N N . PRO A 1 110 ? -10.078 -7.574 -5.542 1.00 67.00 110 PRO A N 1
ATOM 818 C CA . PRO A 1 110 ? -10.540 -7.209 -4.199 1.00 67.00 110 PRO A CA 1
ATOM 819 C C . PRO A 1 110 ? -11.425 -8.277 -3.526 1.00 67.00 110 PRO A C 1
ATOM 821 O O . PRO A 1 110 ? -11.633 -8.230 -2.319 1.00 67.00 110 PRO A O 1
ATOM 824 N N . GLY A 1 111 ? -11.939 -9.254 -4.284 1.00 66.19 111 GLY A N 1
ATOM 825 C CA . GLY A 1 111 ? -12.797 -10.333 -3.780 1.00 66.19 111 GLY A CA 1
ATOM 826 C C . GLY A 1 111 ? -12.072 -11.596 -3.292 1.00 66.19 111 GLY A C 1
ATOM 827 O O . GLY A 1 111 ? -12.736 -12.502 -2.803 1.00 66.19 111 GLY A O 1
ATOM 828 N N . HIS A 1 112 ? -10.744 -11.699 -3.436 1.00 63.72 112 HIS A N 1
ATOM 829 C CA . HIS A 1 112 ? -9.956 -12.881 -3.023 1.00 63.72 112 HIS A CA 1
ATOM 830 C C . HIS A 1 112 ? -9.195 -12.666 -1.704 1.00 63.72 112 HIS A C 1
ATOM 832 O O . HIS A 1 112 ? -8.185 -13.320 -1.443 1.00 63.72 112 HIS A O 1
ATOM 838 N N . VAL A 1 113 ? -9.669 -11.747 -0.857 1.00 62.00 113 VAL A N 1
ATOM 839 C CA . VAL A 1 113 ? -9.055 -11.497 0.452 1.00 62.00 113 VAL A CA 1
ATOM 840 C C . VAL A 1 113 ? -9.095 -12.787 1.268 1.00 62.00 113 VAL A C 1
ATOM 842 O O . VAL A 1 113 ? -10.165 -13.347 1.516 1.00 62.00 113 VAL A O 1
ATOM 845 N N . HIS A 1 114 ? -7.911 -13.265 1.656 1.00 59.88 114 HIS A N 1
ATOM 846 C CA . HIS A 1 114 ? -7.746 -14.470 2.455 1.00 59.88 114 HIS A CA 1
ATOM 847 C C . HIS A 1 114 ? -8.551 -14.325 3.747 1.00 59.88 114 HIS A C 1
ATOM 849 O O . HIS A 1 114 ? -8.185 -13.571 4.649 1.00 59.88 114 HIS A O 1
ATOM 855 N N . ARG A 1 115 ? -9.678 -15.036 3.824 1.00 53.97 115 ARG A N 1
ATOM 856 C CA . ARG A 1 115 ? -10.432 -15.170 5.063 1.00 53.97 115 ARG A CA 1
ATOM 857 C C . ARG A 1 115 ? -9.509 -15.913 6.031 1.00 53.97 115 ARG A C 1
ATOM 859 O O . ARG A 1 115 ? -9.115 -17.028 5.693 1.00 53.97 115 ARG A O 1
ATOM 866 N N . PRO A 1 116 ? -9.127 -15.322 7.177 1.00 55.59 116 PRO A N 1
ATOM 867 C CA . PRO A 1 116 ? -8.252 -16.003 8.115 1.00 55.59 116 PRO A CA 1
ATOM 868 C C . PRO A 1 116 ? -8.916 -17.322 8.505 1.00 55.59 116 PRO A C 1
ATOM 870 O O . PRO A 1 116 ? -10.069 -17.336 8.947 1.00 55.59 116 PRO A O 1
ATOM 873 N N . ASP A 1 117 ? -8.201 -18.414 8.251 1.00 51.44 117 ASP A N 1
ATOM 874 C CA . ASP A 1 117 ? -8.618 -19.781 8.535 1.00 51.44 117 ASP A CA 1
ATOM 875 C C . ASP A 1 117 ? -8.798 -19.927 10.053 1.00 51.44 117 ASP A C 1
ATOM 877 O O . ASP A 1 117 ? -7.838 -20.131 10.796 1.00 51.44 117 ASP A O 1
ATOM 881 N N . ARG A 1 118 ? -10.027 -19.702 10.538 1.00 55.31 118 ARG A N 1
ATOM 882 C CA . ARG A 1 118 ? -10.359 -19.756 11.969 1.00 55.31 118 ARG A CA 1
ATOM 883 C C . ARG A 1 118 ? -10.413 -21.190 12.510 1.00 55.31 118 ARG A C 1
ATOM 885 O O . ARG A 1 118 ? -10.396 -21.342 13.725 1.00 55.31 118 ARG A O 1
ATOM 892 N N . ASP A 1 119 ? -10.387 -22.214 11.650 1.00 43.38 119 ASP A N 1
ATOM 893 C CA . ASP A 1 119 ? -10.761 -23.585 12.028 1.00 43.38 119 ASP A CA 1
ATOM 894 C C . ASP A 1 119 ? -9.713 -24.661 11.695 1.00 43.38 119 ASP A C 1
ATOM 896 O O . ASP A 1 119 ? -10.018 -25.860 11.705 1.00 43.38 119 ASP A O 1
ATOM 900 N N . ARG A 1 120 ? -8.445 -24.301 11.451 1.00 46.38 120 ARG A N 1
ATOM 901 C CA . ARG A 1 120 ? -7.405 -25.317 11.225 1.00 46.38 120 ARG A CA 1
ATOM 902 C C . ARG A 1 120 ? -6.944 -25.965 12.531 1.00 46.38 120 ARG A C 1
ATOM 904 O O . ARG A 1 120 ? -5.851 -25.710 13.032 1.00 46.38 120 ARG A O 1
ATOM 911 N N . HIS A 1 121 ? -7.750 -26.892 13.044 1.00 52.91 121 HIS A N 1
ATOM 912 C CA . HIS A 1 121 ? -7.241 -27.948 13.910 1.00 52.91 121 HIS A CA 1
ATOM 913 C C . HIS A 1 121 ? -6.135 -28.719 13.172 1.00 52.91 121 HIS A C 1
ATOM 915 O O . HIS A 1 121 ? -6.249 -28.959 11.962 1.00 52.91 121 HIS A O 1
ATOM 921 N N . PRO A 1 122 ? -5.061 -29.132 13.868 1.00 48.81 122 PRO A N 1
ATOM 922 C CA . PRO A 1 122 ? -4.034 -29.956 13.259 1.00 48.81 122 PRO A CA 1
ATOM 923 C C . PRO A 1 122 ? -4.711 -31.232 12.761 1.00 48.81 122 PRO A C 1
ATOM 925 O O . PRO A 1 122 ? -5.214 -32.029 13.555 1.00 48.81 122 PRO A O 1
ATOM 928 N N . ARG A 1 123 ? -4.758 -31.426 11.438 1.00 47.72 123 ARG A N 1
ATOM 929 C CA . ARG A 1 123 ? -5.122 -32.725 10.879 1.00 47.72 123 ARG A CA 1
ATOM 930 C C . ARG A 1 123 ? -4.098 -33.711 11.427 1.00 47.72 123 ARG A C 1
ATOM 932 O O . ARG A 1 123 ? -2.942 -33.678 11.015 1.00 47.72 123 ARG A O 1
ATOM 939 N N . ARG A 1 124 ? -4.520 -34.543 12.388 1.00 45.06 124 ARG A N 1
ATOM 940 C CA . ARG A 1 124 ? -3.808 -35.762 12.771 1.00 45.06 124 ARG A CA 1
ATOM 941 C C . ARG A 1 124 ? -3.540 -36.503 11.470 1.00 45.06 124 ARG A C 1
ATOM 943 O O . ARG A 1 124 ? -4.467 -37.035 10.865 1.00 45.06 124 ARG A O 1
ATOM 950 N N . GLY A 1 125 ? -2.292 -36.472 11.017 1.00 42.66 125 GLY A N 1
ATOM 951 C CA . GLY A 1 125 ? -1.840 -37.385 9.989 1.00 42.66 125 GLY A CA 1
ATOM 952 C C . GLY A 1 125 ? -2.056 -38.786 10.534 1.00 42.66 125 GLY A C 1
ATOM 953 O O . GLY A 1 125 ? -1.377 -39.197 11.473 1.00 42.66 125 GLY A O 1
ATOM 954 N N . THR A 1 126 ? -3.037 -39.500 9.994 1.00 48.50 126 THR A N 1
ATOM 955 C CA . THR A 1 126 ? -3.060 -40.951 10.103 1.00 48.50 126 THR A CA 1
ATOM 956 C C . THR A 1 126 ? -1.885 -41.430 9.269 1.00 48.50 126 THR A C 1
ATOM 958 O O . THR A 1 126 ? -1.977 -41.536 8.049 1.00 48.50 126 THR A O 1
ATOM 961 N N . VAL A 1 127 ? -0.746 -41.635 9.927 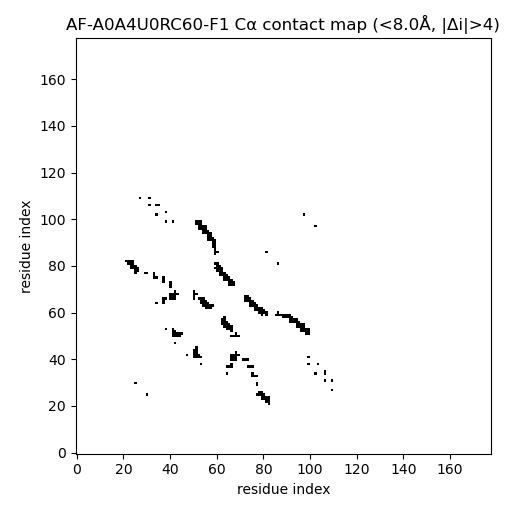1.00 57.41 127 VAL A N 1
ATOM 962 C CA . VAL A 1 127 ? 0.348 -42.427 9.372 1.00 57.41 127 VAL A CA 1
ATOM 963 C C . VAL A 1 127 ? -0.234 -43.826 9.149 1.00 57.41 127 VAL A C 1
ATOM 965 O O . VAL A 1 127 ? -0.737 -44.408 10.116 1.00 57.41 127 VAL A O 1
ATOM 968 N N . PRO A 1 128 ? -0.254 -44.372 7.922 1.00 46.25 128 PRO A N 1
ATOM 969 C CA . PRO A 1 128 ? -0.674 -45.749 7.735 1.00 46.25 128 PRO A CA 1
ATOM 970 C C . PRO A 1 128 ? 0.311 -46.655 8.478 1.00 46.25 128 PRO A C 1
ATOM 972 O O . PRO A 1 128 ? 1.504 -46.693 8.182 1.00 46.25 128 PRO A O 1
ATOM 975 N N . ALA A 1 129 ? -0.205 -47.361 9.483 1.00 51.78 129 ALA A N 1
ATOM 976 C CA . ALA A 1 129 ? 0.482 -48.468 10.118 1.00 51.78 129 ALA A CA 1
ATOM 977 C C . ALA A 1 129 ? 0.659 -49.572 9.070 1.00 51.78 129 ALA A C 1
ATOM 979 O O . ALA A 1 129 ? -0.317 -50.167 8.618 1.00 51.78 129 ALA A O 1
ATOM 980 N N . GLY A 1 130 ? 1.899 -49.827 8.661 1.00 43.16 130 GLY A N 1
ATOM 981 C CA . GLY A 1 130 ? 2.181 -50.852 7.671 1.00 43.16 130 GLY A CA 1
ATOM 982 C C . GLY A 1 130 ? 3.666 -51.143 7.543 1.00 43.16 130 GLY A C 1
ATOM 983 O O . GLY A 1 130 ? 4.356 -50.487 6.778 1.00 43.16 130 GLY A O 1
ATOM 984 N N . HIS A 1 131 ? 4.087 -52.200 8.239 1.00 47.59 131 HIS A N 1
ATOM 985 C CA . HIS A 1 131 ? 5.289 -52.997 7.976 1.00 47.59 131 HIS A CA 1
ATOM 986 C C . HIS A 1 131 ? 6.611 -52.536 8.619 1.00 47.59 131 HIS A C 1
ATOM 988 O O . HIS A 1 131 ? 7.519 -52.024 7.972 1.00 47.59 131 HIS A O 1
ATOM 994 N N . LEU A 1 132 ? 6.739 -52.814 9.922 1.00 47.03 132 LEU A N 1
ATOM 995 C CA . LEU A 1 132 ? 8.031 -52.925 10.597 1.00 47.03 132 LEU A CA 1
ATOM 996 C C . LEU A 1 132 ? 8.478 -54.393 10.531 1.00 47.03 132 LEU A C 1
ATOM 998 O O . LEU A 1 132 ? 8.008 -55.223 11.311 1.00 47.03 132 LEU A O 1
ATOM 1002 N N . GLU A 1 133 ? 9.356 -54.717 9.580 1.00 49.88 133 GLU A N 1
ATOM 1003 C CA . GLU A 1 133 ? 10.054 -56.000 9.585 1.00 49.88 133 GLU A CA 1
ATOM 1004 C C . GLU A 1 133 ? 11.031 -56.092 10.760 1.00 49.88 133 GLU A C 1
ATOM 1006 O O . GLU A 1 133 ? 11.733 -55.158 11.148 1.00 49.88 133 GLU A O 1
ATOM 1011 N N . HIS A 1 134 ? 11.030 -57.286 11.332 1.00 50.56 134 HIS A N 1
ATOM 1012 C CA . HIS A 1 134 ? 11.570 -57.642 12.623 1.00 50.56 134 HIS A CA 1
ATOM 1013 C C . HIS A 1 134 ? 12.963 -58.264 12.454 1.00 50.56 134 HIS A C 1
ATOM 1015 O O . HIS A 1 134 ? 13.080 -59.450 12.165 1.00 50.56 134 HIS A O 1
ATOM 1021 N N . ARG A 1 135 ? 14.039 -57.508 12.693 1.00 47.56 135 ARG A N 1
ATOM 1022 C CA . ARG A 1 135 ? 15.385 -58.042 13.008 1.00 47.56 135 ARG A CA 1
ATOM 1023 C C . ARG A 1 135 ? 16.044 -57.046 13.971 1.00 47.56 135 ARG A C 1
ATOM 1025 O O . ARG A 1 135 ? 16.340 -55.933 13.582 1.00 47.56 135 ARG A O 1
ATOM 1032 N N . GLY A 1 136 ? 16.190 -57.285 15.270 1.00 43.91 136 GLY A N 1
ATOM 1033 C CA . GLY A 1 136 ? 16.711 -58.477 15.921 1.00 43.91 136 GLY A CA 1
ATOM 1034 C C . GLY A 1 136 ? 18.139 -58.185 16.389 1.00 43.91 136 GLY A C 1
ATOM 1035 O O . GLY A 1 136 ? 19.073 -58.510 15.668 1.00 43.91 136 GLY A O 1
ATOM 1036 N N . ARG A 1 137 ? 18.314 -57.575 17.575 1.00 43.00 137 ARG A N 1
ATOM 1037 C CA . ARG A 1 137 ? 19.543 -57.706 18.384 1.00 43.00 137 ARG A CA 1
ATOM 1038 C C . ARG A 1 137 ? 19.369 -57.199 19.825 1.00 43.00 137 ARG A C 1
ATOM 1040 O O . ARG A 1 137 ? 19.378 -56.007 20.102 1.00 43.00 137 ARG A O 1
ATOM 1047 N N . ARG A 1 138 ? 19.207 -58.190 20.706 1.00 48.25 138 ARG A N 1
ATOM 1048 C CA . ARG A 1 138 ? 19.731 -58.308 22.082 1.00 48.25 138 ARG A CA 1
ATOM 1049 C C . ARG A 1 138 ? 21.177 -57.794 22.174 1.00 48.25 138 ARG A C 1
ATOM 1051 O O . ARG A 1 138 ? 21.881 -57.860 21.173 1.00 48.25 138 ARG A O 1
ATOM 1058 N N . ASP A 1 139 ? 21.763 -57.385 23.290 1.00 43.78 139 ASP A N 1
ATOM 1059 C CA . ASP A 1 139 ? 21.408 -57.180 24.698 1.00 43.78 139 ASP A CA 1
ATOM 1060 C C . ASP A 1 139 ? 22.584 -56.365 25.285 1.00 43.78 139 ASP A C 1
ATOM 1062 O O . ASP A 1 139 ? 23.672 -56.371 24.710 1.00 43.78 139 ASP A O 1
ATOM 1066 N N . HIS A 1 140 ? 22.365 -55.731 26.443 1.00 51.50 140 HIS A N 1
ATOM 1067 C CA . HIS A 1 140 ? 23.282 -55.595 27.597 1.00 51.50 140 HIS A CA 1
ATOM 1068 C C . HIS A 1 140 ? 23.078 -54.243 28.292 1.00 51.50 140 HIS A C 1
ATOM 1070 O O . HIS A 1 140 ? 23.417 -53.178 27.797 1.00 51.50 140 HIS A O 1
ATOM 1076 N N . HIS A 1 141 ? 22.309 -54.266 29.383 1.00 44.91 141 HIS A N 1
ATOM 1077 C CA . HIS A 1 141 ? 22.838 -54.305 30.753 1.00 44.91 141 HIS A CA 1
ATOM 1078 C C . HIS A 1 141 ? 23.599 -53.022 31.115 1.00 44.91 141 HIS A C 1
ATOM 1080 O O . HIS A 1 141 ? 24.774 -52.881 30.810 1.00 44.91 141 HIS A O 1
ATOM 1086 N N . ARG A 1 142 ? 23.012 -52.178 31.968 1.00 50.00 142 ARG A N 1
ATOM 1087 C CA . ARG A 1 142 ? 23.079 -52.334 33.434 1.00 50.00 142 ARG A CA 1
ATOM 1088 C C . ARG A 1 142 ? 22.823 -50.989 34.131 1.00 50.00 142 ARG A C 1
ATOM 1090 O O . ARG A 1 142 ? 23.395 -49.972 33.782 1.00 50.00 142 ARG A O 1
ATOM 1097 N N . HIS A 1 143 ? 21.949 -51.073 35.133 1.00 45.44 143 HIS A N 1
ATOM 1098 C CA . HIS A 1 143 ? 21.806 -50.279 36.360 1.00 45.44 143 HIS A CA 1
ATOM 1099 C C . HIS A 1 143 ? 22.548 -48.938 36.521 1.00 45.44 143 HIS A C 1
ATOM 1101 O O . HIS A 1 143 ? 23.768 -48.891 36.476 1.00 45.44 143 HIS A O 1
ATOM 1107 N N . LEU A 1 144 ? 21.838 -47.931 37.045 1.00 53.91 144 LEU A N 1
ATOM 1108 C CA . LEU A 1 144 ? 21.727 -47.602 38.486 1.00 53.91 144 LEU A CA 1
ATOM 1109 C C . LEU A 1 144 ? 20.822 -46.357 38.623 1.00 53.91 144 LEU A C 1
ATOM 1111 O O . LEU A 1 144 ? 21.077 -45.322 38.031 1.00 53.91 144 LEU A O 1
ATOM 1115 N N . ARG A 1 145 ? 19.616 -46.486 39.186 1.00 48.09 145 ARG A N 1
ATOM 1116 C CA . ARG A 1 145 ? 19.265 -46.165 40.588 1.00 48.09 145 ARG A CA 1
ATOM 1117 C C . ARG A 1 145 ? 19.664 -44.761 41.079 1.00 48.09 145 ARG A C 1
ATOM 1119 O O . ARG A 1 145 ? 20.785 -44.582 41.532 1.00 48.09 145 ARG A O 1
ATOM 1126 N N . ARG A 1 146 ? 18.659 -43.879 41.199 1.00 50.84 146 ARG A N 1
ATOM 1127 C CA . ARG A 1 146 ? 18.273 -43.077 42.396 1.00 50.84 146 ARG A CA 1
ATOM 1128 C C . ARG A 1 146 ? 17.143 -42.120 41.963 1.00 50.84 146 ARG A C 1
ATOM 1130 O O . ARG A 1 146 ? 17.341 -41.359 41.034 1.00 50.84 146 ARG A O 1
ATOM 1137 N N . ARG A 1 147 ? 15.874 -42.261 42.390 1.00 44.19 147 ARG A N 1
ATOM 1138 C CA . ARG A 1 147 ? 15.274 -41.870 43.695 1.00 44.19 147 ARG A CA 1
ATOM 1139 C C . ARG A 1 147 ? 15.907 -40.596 44.261 1.00 44.19 147 ARG A C 1
ATOM 1141 O O . ARG A 1 147 ? 17.115 -40.574 44.417 1.00 44.19 147 ARG A O 1
ATOM 1148 N N . ALA A 1 148 ? 15.208 -39.584 44.743 1.00 40.84 148 ALA A N 1
ATOM 1149 C CA . ALA A 1 148 ? 13.807 -39.194 44.902 1.00 40.84 148 ALA A CA 1
ATOM 1150 C C . ALA A 1 148 ? 13.882 -37.899 45.755 1.00 40.84 148 ALA A C 1
ATOM 1152 O O . ALA A 1 148 ? 14.934 -37.647 46.342 1.00 40.84 148 ALA A O 1
ATOM 1153 N N . HIS A 1 149 ? 12.756 -37.196 45.925 1.00 47.12 149 HIS A N 1
ATOM 1154 C CA . HIS A 1 149 ? 12.548 -36.132 46.929 1.00 47.12 149 HIS A CA 1
ATOM 1155 C C . HIS A 1 149 ? 13.200 -34.774 46.567 1.00 47.12 149 HIS A C 1
ATOM 1157 O O . HIS A 1 149 ? 14.304 -34.730 46.050 1.00 47.12 149 HIS A O 1
ATOM 1163 N N . GLN A 1 150 ? 12.584 -33.611 46.784 1.00 50.84 150 GLN A N 1
ATOM 1164 C CA . GLN A 1 150 ? 11.369 -33.277 47.524 1.00 50.84 150 GLN A CA 1
ATOM 1165 C C . GLN A 1 150 ? 10.983 -31.815 47.229 1.00 50.84 150 GLN A C 1
ATOM 1167 O O . GLN A 1 150 ? 11.853 -31.026 46.886 1.00 50.84 150 GLN A O 1
ATOM 1172 N N . SER A 1 151 ? 9.688 -31.513 47.396 1.00 44.22 151 SER A N 1
ATOM 1173 C CA . SER A 1 151 ? 9.103 -30.312 48.034 1.00 44.22 151 SER A CA 1
ATOM 1174 C C . SER A 1 151 ? 9.845 -28.965 47.933 1.00 44.22 151 SER A C 1
ATOM 1176 O O . SER A 1 151 ? 11.001 -28.852 48.301 1.00 44.22 151 SER A O 1
ATOM 1178 N N . GLY A 1 152 ? 9.196 -27.848 47.641 1.00 44.25 152 GLY A N 1
ATOM 1179 C CA . GLY A 1 152 ? 7.809 -27.542 47.931 1.00 44.25 152 GLY A CA 1
ATOM 1180 C C . GLY A 1 152 ? 7.518 -26.067 47.672 1.00 44.25 152 GLY A C 1
ATOM 1181 O O . GLY A 1 152 ? 8.407 -25.256 47.433 1.00 44.25 152 GLY A O 1
ATOM 1182 N N . GLN A 1 153 ? 6.221 -25.801 47.678 1.00 56.75 153 GLN A N 1
ATOM 1183 C CA . GLN A 1 153 ? 5.523 -24.549 47.425 1.00 56.75 153 GLN A CA 1
ATOM 1184 C C . GLN A 1 153 ? 5.969 -23.333 48.266 1.00 56.75 153 GLN A C 1
ATOM 1186 O O . GLN A 1 153 ? 6.619 -23.491 49.299 1.00 56.75 153 GLN A O 1
ATOM 1191 N N . PRO A 1 154 ? 5.567 -22.120 47.832 1.00 64.75 154 PRO A N 1
ATOM 1192 C CA . PRO A 1 154 ? 5.949 -20.841 48.423 1.00 64.75 154 PRO A CA 1
ATOM 1193 C C . PRO A 1 154 ? 5.043 -20.478 49.611 1.00 64.75 154 PRO A C 1
ATOM 1195 O O . PRO A 1 154 ? 3.966 -21.058 49.755 1.00 64.75 154 PRO A O 1
ATOM 1198 N N . PRO A 1 155 ? 5.379 -19.439 50.392 1.00 61.47 155 PRO A N 1
ATOM 1199 C CA . PRO A 1 155 ? 4.384 -18.722 51.171 1.00 61.47 155 PRO A CA 1
ATOM 1200 C C . PRO A 1 155 ? 4.077 -17.332 50.595 1.00 61.47 155 PRO A C 1
ATOM 1202 O O . PRO A 1 155 ? 4.920 -16.653 50.011 1.00 61.47 155 PRO A O 1
ATOM 1205 N N . ALA A 1 156 ? 2.820 -16.941 50.785 1.00 44.75 156 ALA A N 1
ATOM 1206 C CA . ALA A 1 156 ? 2.177 -15.721 50.327 1.00 44.75 156 ALA A CA 1
ATOM 1207 C C . ALA A 1 156 ? 2.064 -14.649 51.434 1.00 44.75 156 ALA A C 1
ATOM 1209 O O . ALA A 1 156 ? 1.861 -15.009 52.590 1.00 44.75 156 ALA A O 1
ATOM 1210 N N . HIS A 1 157 ? 2.029 -13.369 51.007 1.00 42.22 157 HIS A N 1
ATOM 1211 C CA . HIS A 1 157 ? 1.345 -12.193 51.614 1.00 42.22 157 HIS A CA 1
ATOM 1212 C C . HIS A 1 157 ? 1.754 -11.730 53.047 1.00 42.22 157 HIS A C 1
ATOM 12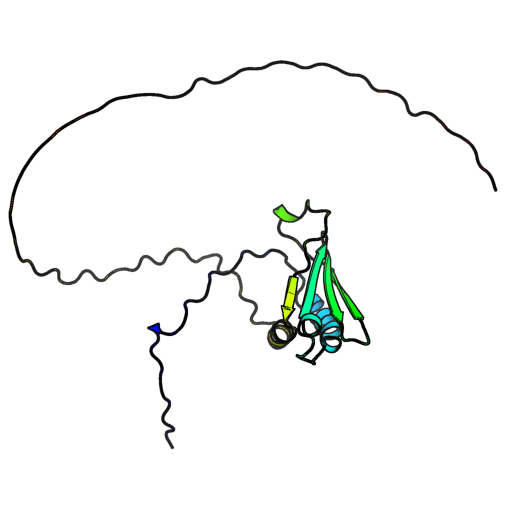14 O O . HIS A 1 157 ? 2.496 -12.454 53.699 1.00 42.22 157 HIS A O 1
ATOM 1220 N N . PRO A 1 158 ? 1.297 -10.561 53.599 1.00 54.47 158 PRO A N 1
ATOM 1221 C CA . PRO A 1 158 ? 0.350 -9.530 53.109 1.00 54.47 158 PRO A CA 1
ATOM 1222 C C . PRO A 1 158 ? 0.723 -8.026 53.352 1.00 54.47 158 PRO A C 1
ATOM 1224 O O . PRO A 1 158 ? 1.623 -7.681 54.103 1.00 54.47 158 PRO A O 1
ATOM 1227 N N . ALA A 1 159 ? -0.081 -7.148 52.725 1.00 41.59 159 ALA A N 1
ATOM 1228 C CA . ALA A 1 159 ? -0.670 -5.870 53.191 1.00 41.59 159 ALA A CA 1
ATOM 1229 C C . ALA A 1 159 ? 0.130 -4.780 53.950 1.00 41.59 159 ALA A C 1
ATOM 1231 O O . ALA A 1 159 ? 0.577 -4.987 55.069 1.00 41.59 159 ALA A O 1
ATOM 1232 N N . ALA A 1 160 ? 0.066 -3.544 53.420 1.00 44.41 160 ALA A N 1
ATOM 1233 C CA . ALA A 1 160 ? -0.078 -2.237 54.109 1.00 44.41 160 ALA A CA 1
ATOM 1234 C C . ALA A 1 160 ? 0.308 -1.127 53.102 1.00 44.41 160 ALA A C 1
ATOM 1236 O O . ALA A 1 160 ? 1.229 -1.323 52.330 1.00 44.41 160 ALA A O 1
ATOM 1237 N N . ARG A 1 161 ? -0.273 0.073 53.011 1.00 52.19 161 ARG A N 1
ATOM 1238 C CA . ARG A 1 161 ? -1.176 0.836 53.874 1.00 52.19 161 ARG A CA 1
ATOM 1239 C C . ARG A 1 161 ? -1.763 1.984 53.036 1.00 52.19 161 ARG A C 1
ATOM 1241 O O . ARG A 1 161 ? -1.051 2.635 52.281 1.00 52.19 161 ARG A O 1
ATOM 1248 N N . ARG A 1 162 ? -3.049 2.263 53.254 1.00 48.62 162 ARG A N 1
ATOM 1249 C CA . ARG A 1 162 ? -3.710 3.550 52.981 1.00 48.62 162 ARG A CA 1
ATOM 1250 C C . ARG A 1 162 ? -2.949 4.710 53.627 1.00 48.62 162 ARG A C 1
ATOM 1252 O O . ARG A 1 162 ? -2.599 4.537 54.789 1.00 48.62 162 ARG A O 1
ATOM 1259 N N . ARG A 1 163 ? -2.858 5.860 52.943 1.00 55.06 163 ARG A N 1
ATOM 1260 C CA . ARG A 1 163 ? -2.982 7.278 53.393 1.00 55.06 163 ARG A CA 1
ATOM 1261 C C . ARG A 1 163 ? -2.904 8.138 52.116 1.00 55.06 163 ARG A C 1
ATOM 1263 O O . ARG A 1 163 ? -2.185 7.758 51.209 1.00 55.06 163 ARG A O 1
ATOM 1270 N N . ASP A 1 164 ? -3.560 9.267 51.907 1.00 51.00 164 ASP A N 1
ATOM 1271 C CA . ASP A 1 164 ? -4.594 10.001 52.619 1.00 51.00 164 ASP A CA 1
ATOM 1272 C C . ASP A 1 164 ? -5.193 11.014 51.625 1.00 51.00 164 ASP A C 1
ATOM 1274 O O . ASP A 1 164 ? -4.549 11.441 50.667 1.00 51.00 164 ASP A O 1
ATOM 1278 N N . ARG A 1 165 ? -6.444 11.396 51.879 1.00 48.25 165 ARG A N 1
ATOM 1279 C CA . ARG A 1 165 ? -7.131 12.555 51.291 1.00 48.25 165 ARG A CA 1
ATOM 1280 C C . ARG A 1 165 ? -6.299 13.839 51.458 1.00 48.25 165 ARG A C 1
ATOM 1282 O O . ARG A 1 165 ? -5.885 14.124 52.574 1.00 48.25 165 ARG A O 1
ATOM 1289 N N . GLN A 1 166 ? -6.264 14.711 50.447 1.00 59.12 166 GLN A N 1
ATOM 1290 C CA . GLN A 1 166 ? -7.108 15.923 50.398 1.00 59.12 166 GLN A CA 1
ATOM 1291 C C . GLN A 1 166 ? -6.831 16.801 49.153 1.00 59.12 166 GLN A C 1
ATOM 1293 O O . GLN A 1 166 ? -5.741 16.747 48.590 1.00 59.12 166 GLN A O 1
ATOM 1298 N N . PRO A 1 167 ? -7.820 17.612 48.723 1.00 58.38 167 PRO A N 1
ATOM 1299 C CA . PRO A 1 167 ? -7.802 18.375 47.476 1.00 58.38 167 PRO A CA 1
ATOM 1300 C C . PRO A 1 167 ? -7.235 19.793 47.667 1.00 58.38 167 PRO A C 1
ATOM 1302 O O . PRO A 1 167 ? -7.373 20.384 48.740 1.00 58.38 167 PRO A O 1
ATOM 1305 N N . ARG A 1 168 ? -6.674 20.395 46.60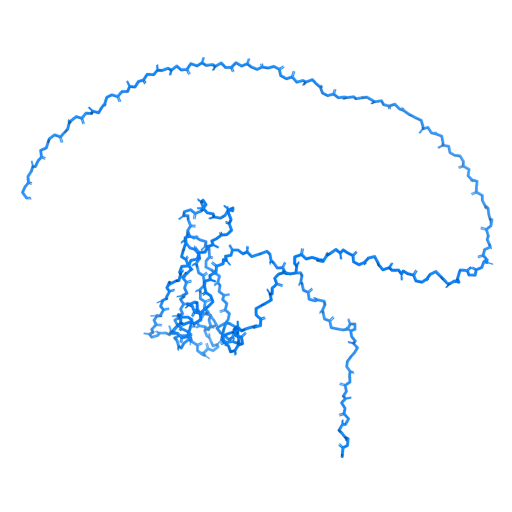8 1.00 57.03 168 ARG A N 1
ATOM 1306 C CA . ARG A 1 168 ? -6.424 21.846 46.554 1.00 57.03 168 ARG A CA 1
ATOM 1307 C C . ARG A 1 168 ? -7.145 22.498 45.374 1.00 57.03 168 ARG A C 1
ATOM 1309 O O . ARG A 1 168 ? -7.313 21.904 44.318 1.00 57.03 168 ARG A O 1
ATOM 1316 N N . ARG A 1 169 ? -7.647 23.695 45.677 1.00 61.25 169 ARG A N 1
ATOM 1317 C CA . ARG A 1 169 ? -8.681 24.495 45.009 1.00 61.25 169 ARG A CA 1
ATOM 1318 C C . ARG A 1 169 ? -8.277 25.023 43.622 1.00 61.25 169 ARG A C 1
ATOM 1320 O O . ARG A 1 169 ? -7.089 25.246 43.408 1.00 61.25 169 ARG A O 1
ATOM 1327 N N . PRO A 1 170 ? -9.247 25.330 42.740 1.00 56.31 170 PRO A N 1
ATOM 1328 C CA . PRO A 1 170 ? -9.000 26.120 41.538 1.00 56.31 170 PRO A CA 1
ATOM 1329 C C . PRO A 1 170 ? -8.829 27.603 41.902 1.00 56.31 170 PRO A C 1
ATOM 1331 O O . PRO A 1 170 ? -9.661 28.179 42.603 1.00 56.31 170 PRO A O 1
ATOM 1334 N N . GLY A 1 171 ? -7.725 28.199 41.451 1.00 55.47 171 GLY A N 1
ATOM 1335 C CA . GLY A 1 171 ? -7.490 29.638 41.508 1.00 55.47 171 GLY A CA 1
ATOM 1336 C C . GLY A 1 171 ? -8.111 30.325 40.297 1.00 55.47 171 GLY A C 1
ATOM 1337 O O . GLY A 1 171 ? -7.818 29.970 39.158 1.00 55.47 171 GLY A O 1
ATOM 1338 N N . GLU A 1 172 ? -8.977 31.293 40.571 1.00 53.69 172 GLU A N 1
ATOM 1339 C CA . GLU A 1 172 ? -9.501 32.262 39.617 1.00 53.69 172 GLU A CA 1
ATOM 1340 C C . GLU A 1 172 ? -8.375 33.159 39.086 1.00 53.69 172 GLU A C 1
ATOM 1342 O O . GLU A 1 172 ? -7.540 33.650 39.843 1.00 53.69 172 GLU A O 1
ATOM 1347 N N . GLY A 1 173 ? -8.400 33.421 37.782 1.00 52.78 173 GLY A N 1
ATOM 1348 C CA . GLY A 1 173 ? -7.571 34.425 37.128 1.00 52.78 173 GLY A CA 1
ATOM 1349 C C . GLY A 1 173 ? -8.378 35.103 36.033 1.00 52.78 173 GLY A C 1
ATOM 1350 O O . GLY A 1 173 ? -8.379 34.663 34.888 1.00 52.78 173 GLY A O 1
ATOM 1351 N N . ARG A 1 174 ? -9.106 36.159 36.406 1.00 53.97 174 ARG A N 1
ATOM 1352 C CA . ARG A 1 174 ? -9.639 37.156 35.471 1.00 53.97 174 ARG A CA 1
ATOM 1353 C C . ARG A 1 174 ? -8.473 37.874 34.782 1.00 53.97 174 ARG A C 1
ATOM 1355 O O . ARG A 1 174 ? -7.527 38.246 35.474 1.00 53.97 174 ARG A O 1
ATOM 1362 N N . SER A 1 175 ? -8.628 38.188 33.494 1.00 53.28 175 SER A N 1
ATOM 1363 C CA . SER A 1 175 ? -8.521 39.544 32.903 1.00 53.28 175 SER A CA 1
ATOM 1364 C C . SER A 1 175 ? -7.949 39.515 31.476 1.00 53.28 175 SER A C 1
ATOM 1366 O O . SER A 1 175 ? -6.808 39.134 31.248 1.00 53.28 175 SER A O 1
ATOM 1368 N N . THR A 1 176 ? -8.792 39.963 30.543 1.00 47.25 176 THR A N 1
ATOM 1369 C CA . THR A 1 176 ? -8.539 40.631 29.242 1.00 47.25 176 THR A CA 1
ATOM 1370 C C . THR A 1 176 ? -7.418 41.697 29.327 1.00 47.25 176 THR A C 1
ATOM 1372 O O . THR A 1 176 ? -7.161 42.118 30.458 1.00 47.25 176 THR A O 1
ATOM 1375 N N . PRO A 1 177 ? -6.837 42.263 28.230 1.00 64.94 177 PRO A N 1
ATOM 1376 C CA . PRO A 1 177 ? -7.578 42.708 27.032 1.00 64.94 177 PRO A CA 1
ATOM 1377 C C . PRO A 1 177 ? -6.830 42.834 25.676 1.00 64.94 177 PRO A C 1
ATOM 1379 O O . PRO A 1 177 ? -5.624 42.632 25.582 1.00 64.94 177 PRO A O 1
ATOM 1382 N N . THR A 1 178 ? -7.636 43.276 24.696 1.00 52.22 178 THR A N 1
ATOM 1383 C CA . THR A 1 178 ? -7.342 43.953 23.412 1.00 52.22 178 THR A CA 1
ATOM 1384 C C . THR A 1 178 ? -6.906 43.097 22.232 1.00 52.22 178 THR A C 1
ATOM 1386 O O . THR A 1 178 ? -5.775 42.573 22.231 1.00 52.22 178 THR A O 1
#

Mean predicted aligned error: 17.86 Å

Nearest PDB structures (foldseek):
  3p16-assembly3_E  TM=9.037E-01  e=6.776E-07  Mycobacterium tuberculosis H37Rv
  8djq-assembly2_A  TM=9.194E-01  e=1.281E-06  Mycolicibacterium thermoresistibile ATCC 19527
  6fvn-assembly1_B  TM=8.761E-01  e=1.281E-06  Mycobacterium tuberculosis CDC1551
  8djq-assembly2_B  TM=8.742E-01  e=1.999E-06  Mycolicibacterium thermoresistibile ATCC 19527
  3p16-assembly2_C  TM=8.308E-01  e=2.131E-06  Mycobacterium tuberculosis H37Rv

pLDDT: mean 74.61, std 20.69, range [40.84, 98.25]

Radius of gyration: 31.53 Å; Cα contacts (8 Å, |Δi|>4): 165; chains: 1; bounding box: 38×102×85 Å

Solvent-accessible surface area (backbone atoms only — not comparable to full-atom values): 12216 Å² total; per-residue (Å²): 138,89,79,91,78,89,82,76,68,72,87,75,55,78,80,78,76,81,84,75,81,79,61,64,47,63,56,62,73,61,47,49,59,49,47,68,69,28,57,80,33,32,29,85,54,75,94,45,56,77,32,28,20,32,36,40,30,46,43,53,53,33,37,35,40,37,17,25,41,99,85,50,78,31,75,44,76,40,68,32,46,48,37,84,90,50,65,78,40,81,62,64,47,79,71,45,75,39,57,42,68,56,62,54,54,48,63,76,49,71,86,70,65,80,72,78,77,85,74,79,67,82,75,78,75,79,72,80,87,79,83,84,83,89,80,88,79,86,86,82,88,80,90,81,92,78,88,78,89,76,87,79,84,86,88,80,88,83,91,86,79,92,85,78,92,84,89,84,81,90,81,89,78,91,78,84,86,134